Protein AF-A0A1M6HS60-F1 (afdb_monomer_lite)

Sequence (252 aa):
NLSRIGLGSEYFHGLGEYRANVYLPVSGEKNTGKTDASNNILYVRAVRGFDYEAGTALAKAPWLSVYASGFYYDNKYSRDEQGYKLRSSLQITPRLALEGGYIRSNVDKGNWYGKVMFQLADGFKPSLKDSAHEAGKQQYARDLSYKLLQKVERDNTIRTETYTKATGSATGQTITIVNGAVLPTSVSLSLEGTVAYSSGMTITITNNNTIYEEIYVNGTRINTIDSGDSITINVDDYISPGGTITVTAMFA

Foldseek 3Di:
DWDKDKDKDWDDAQFKIKIKMWIGTPDDKDFPVDADPVRFTKIKYFWTKMKMKIKGQDLLGNQKMKMKMWMWTDDDADDTKIWMKIKMKGAAFQFKIKMWIKIDIPVRNIDIDIDIGGDPDGQPGDHPVVVPDVVCSNVSSVDPVSVVPDDDDDPPDGDMDMDGDPPPDPADDEDEDEDPDDDPFWDFDFDPDDDFDDQFHWYKYAYQDFDPFWKDKVRDTDDGDGHPDIDTDGPRDGQPVRRGTGIITGDD

Structure (mmCIF, N/CA/C/O backbone):
data_AF-A0A1M6HS60-F1
#
_entry.id   AF-A0A1M6HS60-F1
#
loop_
_atom_site.group_PDB
_atom_site.id
_atom_site.type_symbol
_atom_site.label_atom_id
_atom_site.label_alt_id
_atom_site.label_comp_id
_atom_site.label_asym_id
_atom_site.label_entity_id
_atom_site.label_seq_id
_atom_site.pdbx_PDB_ins_code
_atom_site.Cartn_x
_atom_site.Cartn_y
_atom_site.Cartn_z
_atom_site.occupancy
_atom_site.B_iso_or_equiv
_atom_site.auth_seq_id
_atom_site.auth_comp_id
_atom_site.auth_asym_id
_atom_site.auth_atom_id
_atom_site.pdbx_PDB_model_num
ATOM 1 N N . ASN A 1 1 ? -4.749 7.250 -17.439 1.00 84.94 1 ASN A N 1
ATOM 2 C CA . ASN A 1 1 ? -5.080 7.205 -15.997 1.00 84.94 1 ASN A CA 1
ATOM 3 C C . ASN A 1 1 ? -4.744 5.822 -15.475 1.00 84.94 1 ASN A C 1
ATOM 5 O O . ASN A 1 1 ? -4.721 4.907 -16.286 1.00 84.94 1 ASN A O 1
ATOM 9 N N . LEU A 1 2 ? -4.407 5.681 -14.191 1.00 93.88 2 LEU A N 1
ATOM 10 C CA . LEU A 1 2 ? -4.191 4.364 -13.579 1.00 93.88 2 LEU A CA 1
ATOM 11 C C . LEU A 1 2 ? -5.514 3.835 -13.023 1.00 93.88 2 LEU A C 1
ATOM 13 O O . LEU A 1 2 ? -6.384 4.617 -12.639 1.00 93.88 2 LEU A O 1
ATOM 17 N N . SER A 1 3 ? -5.692 2.519 -13.024 1.00 95.38 3 SER A N 1
ATOM 18 C CA . SER A 1 3 ? -6.952 1.878 -12.647 1.00 95.38 3 SER A CA 1
ATOM 19 C C . SER A 1 3 ? -6.703 0.524 -11.992 1.00 95.38 3 SER A C 1
ATOM 21 O O . SER A 1 3 ? -5.787 -0.211 -12.372 1.00 95.38 3 SER A O 1
ATOM 23 N N . ARG A 1 4 ? -7.527 0.201 -10.993 1.00 96.19 4 ARG A N 1
ATOM 24 C CA . ARG A 1 4 ? -7.397 -0.987 -10.145 1.00 96.19 4 ARG A CA 1
ATOM 25 C C . ARG A 1 4 ? -8.778 -1.471 -9.712 1.00 96.19 4 ARG A C 1
ATOM 27 O O . ARG A 1 4 ? -9.638 -0.648 -9.413 1.00 96.19 4 ARG A O 1
ATOM 34 N N . ILE A 1 5 ? -8.956 -2.783 -9.633 1.00 96.75 5 ILE A N 1
ATOM 35 C CA . ILE A 1 5 ? -10.099 -3.436 -8.989 1.00 96.75 5 ILE A CA 1
ATOM 36 C C . ILE A 1 5 ? -9.635 -3.977 -7.635 1.00 96.75 5 ILE A C 1
ATOM 38 O O . ILE A 1 5 ? -8.504 -4.446 -7.506 1.00 96.75 5 ILE A O 1
ATOM 42 N N . GLY A 1 6 ? -10.489 -3.872 -6.619 1.00 96.69 6 GLY A N 1
ATOM 43 C CA . GLY A 1 6 ? -10.234 -4.415 -5.289 1.00 96.69 6 GLY A CA 1
ATOM 44 C C . GLY A 1 6 ? -11.352 -5.352 -4.853 1.00 96.69 6 GLY A C 1
ATOM 45 O O . GLY A 1 6 ? -12.523 -5.050 -5.075 1.00 96.69 6 GLY A O 1
ATOM 46 N N . LEU A 1 7 ? -10.983 -6.459 -4.218 1.00 97.50 7 LEU A N 1
ATOM 47 C CA . LEU A 1 7 ? -11.889 -7.373 -3.527 1.00 97.50 7 LEU A CA 1
ATOM 48 C C . LEU A 1 7 ? -11.513 -7.369 -2.044 1.00 97.50 7 LEU A C 1
ATOM 50 O O . LEU A 1 7 ? -10.332 -7.469 -1.726 1.00 97.50 7 LEU A O 1
ATOM 54 N N . GLY A 1 8 ? -12.494 -7.257 -1.152 1.00 96.94 8 GLY A N 1
ATOM 55 C CA . GLY A 1 8 ? -12.256 -7.253 0.289 1.00 96.94 8 GLY A CA 1
ATOM 56 C C . GLY A 1 8 ? -13.267 -8.111 1.034 1.00 96.94 8 GLY A C 1
ATOM 57 O O . GLY A 1 8 ? -14.419 -8.223 0.614 1.00 96.94 8 GLY A O 1
ATOM 58 N N . SER A 1 9 ? -12.829 -8.698 2.140 1.00 97.19 9 SER A N 1
ATOM 59 C CA . SER A 1 9 ? -13.663 -9.450 3.076 1.00 97.19 9 SER A CA 1
ATOM 60 C C . SER A 1 9 ? -13.419 -8.967 4.497 1.00 97.19 9 SER A C 1
ATOM 62 O O . SER A 1 9 ? -12.268 -8.759 4.887 1.00 97.19 9 SER A O 1
ATOM 64 N N . GLU A 1 10 ? -14.488 -8.848 5.278 1.00 95.81 10 GLU A N 1
ATOM 65 C CA . GLU A 1 10 ? -14.436 -8.453 6.683 1.00 95.81 10 GLU A CA 1
ATOM 66 C C . GLU A 1 10 ? -15.163 -9.497 7.541 1.00 95.81 10 GLU A C 1
ATOM 68 O O . GLU A 1 10 ? -16.242 -9.969 7.181 1.00 95.81 10 GLU A O 1
ATOM 73 N N . TYR A 1 11 ? -14.571 -9.856 8.678 1.00 95.12 11 TYR A N 1
ATOM 74 C CA . TYR A 1 11 ? -15.162 -10.739 9.677 1.00 95.12 11 TYR A CA 1
ATOM 75 C C . TYR A 1 11 ? -15.055 -10.090 11.057 1.00 95.12 11 TYR A C 1
ATOM 77 O O . TYR A 1 11 ? -13.962 -9.784 11.539 1.00 95.12 11 TYR A O 1
ATOM 85 N N . PHE A 1 12 ? -16.207 -9.877 11.690 1.00 92.81 12 PHE A N 1
ATOM 86 C CA . PHE A 1 12 ? -16.326 -9.264 13.010 1.00 92.81 12 PHE A CA 1
ATOM 87 C C . PHE A 1 12 ? -16.931 -10.272 13.976 1.00 92.81 12 PHE A C 1
ATOM 89 O O . PHE A 1 12 ? -18.009 -10.810 13.718 1.00 92.81 12 PHE A O 1
ATOM 96 N N . HIS A 1 13 ? -16.253 -10.524 15.093 1.00 89.62 13 HIS A N 1
ATOM 97 C CA . HIS A 1 13 ? -16.757 -11.428 16.118 1.00 89.62 13 HIS A CA 1
ATOM 98 C C . HIS A 1 13 ? -16.365 -10.952 17.513 1.00 89.62 13 HIS A C 1
ATOM 100 O O . HIS A 1 13 ? -15.193 -10.968 17.896 1.00 89.62 13 HIS A O 1
ATOM 106 N N . GLY A 1 14 ? -17.368 -10.546 18.290 1.00 87.50 14 GLY A N 1
ATOM 107 C CA . GLY A 1 14 ? -17.161 -9.970 19.610 1.00 87.50 14 GLY A CA 1
ATOM 108 C C . GLY A 1 14 ? -16.294 -8.712 19.545 1.00 87.50 14 GLY A C 1
ATOM 109 O O . GLY A 1 14 ? -16.662 -7.728 18.914 1.00 87.50 14 GLY A O 1
ATOM 110 N N . LEU A 1 15 ? -15.120 -8.759 20.176 1.00 88.19 15 LEU A N 1
ATOM 111 C CA . LEU A 1 15 ? -14.131 -7.674 20.124 1.00 88.19 15 LEU A CA 1
ATOM 112 C C . LEU A 1 15 ? -13.136 -7.815 18.964 1.00 88.19 15 LEU A C 1
ATOM 114 O O . LEU A 1 15 ? -12.387 -6.878 18.711 1.00 88.19 15 LEU A O 1
ATOM 118 N N . GLY A 1 16 ? -13.103 -8.972 18.297 1.00 91.69 16 GLY A N 1
ATOM 119 C CA . GLY A 1 16 ? -12.159 -9.280 17.229 1.00 91.69 16 GLY A CA 1
ATOM 120 C C . GLY A 1 16 ? -12.619 -8.768 15.868 1.00 91.69 16 GLY A C 1
ATOM 121 O O . GLY A 1 16 ? -13.787 -8.900 15.492 1.00 91.69 16 GLY A O 1
ATOM 122 N N . GLU A 1 17 ? -11.671 -8.226 15.111 1.00 94.75 17 GLU A N 1
ATOM 123 C CA . GLU A 1 17 ? -11.874 -7.702 13.765 1.00 94.75 17 GLU A CA 1
ATOM 124 C C . GLU A 1 17 ? -10.820 -8.271 12.827 1.00 94.75 17 GLU A C 1
ATOM 126 O O . GLU A 1 17 ? -9.624 -8.167 13.100 1.00 94.75 17 GLU A O 1
ATOM 131 N N . TYR A 1 18 ? -11.260 -8.832 11.707 1.00 97.06 18 TYR A N 1
ATOM 132 C CA . TYR A 1 18 ? -10.384 -9.413 10.700 1.00 97.06 18 TYR A CA 1
ATOM 133 C C . TYR A 1 18 ? -10.771 -8.895 9.329 1.00 97.06 18 TYR A C 1
ATOM 135 O O . TYR A 1 18 ? -11.952 -8.834 8.985 1.00 97.06 18 TYR A O 1
ATOM 143 N N . ARG A 1 19 ? -9.770 -8.515 8.544 1.00 97.38 19 ARG A N 1
ATOM 144 C CA . ARG A 1 19 ? -9.953 -7.991 7.195 1.00 97.38 19 ARG A CA 1
ATOM 145 C C . ARG A 1 19 ? -8.901 -8.571 6.277 1.00 97.38 19 ARG A C 1
ATOM 147 O O . ARG A 1 19 ? -7.756 -8.757 6.684 1.00 97.38 19 ARG A O 1
ATOM 154 N N . ALA A 1 20 ? -9.294 -8.823 5.042 1.00 98.00 20 ALA A N 1
ATOM 155 C CA . ALA A 1 20 ? -8.382 -9.185 3.973 1.00 98.00 20 ALA A CA 1
ATOM 156 C C . ALA A 1 20 ? -8.807 -8.453 2.706 1.00 98.00 20 ALA A C 1
ATOM 158 O O . ALA A 1 20 ? -9.990 -8.445 2.363 1.00 98.00 20 ALA A O 1
ATOM 159 N N . ASN A 1 21 ? -7.846 -7.845 2.018 1.00 98.19 21 ASN A N 1
ATOM 160 C CA . ASN A 1 21 ? -8.068 -7.112 0.782 1.00 98.19 21 ASN A CA 1
ATOM 161 C C . ASN A 1 21 ? -7.076 -7.573 -0.284 1.00 98.19 21 ASN A C 1
ATOM 163 O O . ASN A 1 21 ? -5.895 -7.767 -0.010 1.00 98.19 21 ASN A O 1
ATOM 167 N N . VAL A 1 22 ? -7.547 -7.705 -1.518 1.00 97.81 22 VAL A N 1
ATOM 168 C CA . VAL A 1 22 ? -6.742 -8.031 -2.697 1.00 97.81 22 VAL A CA 1
ATOM 169 C C . VAL A 1 22 ? -6.955 -6.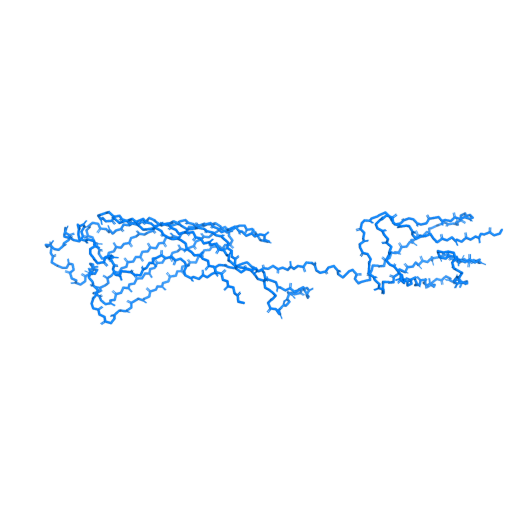951 -3.745 1.00 97.81 22 VAL A C 1
ATOM 171 O O . VAL A 1 22 ? -8.075 -6.493 -3.972 1.00 97.81 22 VAL A O 1
ATOM 174 N N . TYR A 1 23 ? -5.876 -6.563 -4.415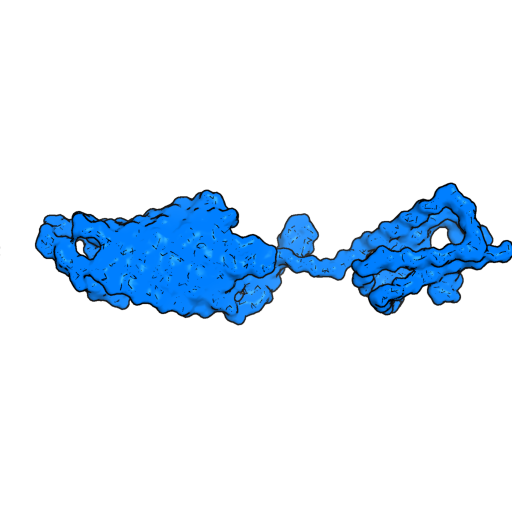 1.00 97.88 23 TYR A N 1
ATOM 175 C CA . TYR A 1 23 ? -5.848 -5.484 -5.385 1.00 97.88 23 TYR A CA 1
ATOM 176 C C . TYR A 1 23 ? -5.248 -5.944 -6.710 1.00 97.88 23 TYR A C 1
ATOM 178 O O . TYR A 1 23 ? -4.115 -6.427 -6.771 1.00 97.88 23 TYR A O 1
ATOM 186 N N . LEU A 1 24 ? -5.998 -5.736 -7.790 1.00 96.62 24 LEU A N 1
ATOM 187 C CA . LEU A 1 24 ? -5.637 -6.147 -9.141 1.00 96.62 24 LEU A CA 1
ATOM 188 C C . LEU A 1 24 ? -5.593 -4.919 -10.064 1.00 96.62 24 LEU A C 1
ATOM 190 O O . LEU A 1 24 ? -6.615 -4.247 -10.235 1.00 96.62 24 LEU A O 1
ATOM 194 N N . PRO A 1 25 ? -4.435 -4.576 -10.652 1.00 96.19 25 PRO A N 1
ATOM 195 C CA . PRO A 1 25 ? -4.343 -3.489 -11.615 1.00 96.19 25 PRO A CA 1
ATOM 196 C C . PRO A 1 25 ? -5.068 -3.883 -12.904 1.00 96.19 25 PRO A C 1
ATOM 198 O O . PRO A 1 25 ? -4.924 -5.003 -13.386 1.00 96.19 25 PRO A O 1
ATOM 201 N N . VAL A 1 26 ? -5.833 -2.948 -13.468 1.00 95.12 26 VAL A N 1
ATOM 202 C CA . VAL A 1 26 ? -6.545 -3.142 -14.748 1.00 95.12 26 VAL A CA 1
ATOM 203 C C . VAL A 1 26 ? -6.077 -2.181 -15.837 1.00 95.12 26 VAL A C 1
ATOM 205 O O . VAL A 1 26 ? -6.407 -2.350 -17.004 1.00 95.12 26 VAL A O 1
ATOM 208 N N . SER A 1 27 ? -5.281 -1.175 -15.473 1.00 93.69 27 SER A N 1
ATOM 209 C CA . SER A 1 27 ? -4.576 -0.322 -16.429 1.00 93.69 27 SER A CA 1
ATOM 210 C C . SER A 1 27 ? -3.173 -0.851 -16.713 1.00 93.69 27 SER A C 1
ATOM 212 O O . SER A 1 27 ? -2.481 -1.290 -15.792 1.00 93.69 27 SER A O 1
ATOM 214 N N . GLY A 1 28 ? -2.722 -0.702 -17.958 1.00 90.75 28 GLY A N 1
ATOM 215 C CA . GLY A 1 28 ? -1.332 -0.930 -18.341 1.00 90.75 28 GLY A CA 1
ATOM 216 C C . GLY A 1 28 ? -0.367 0.161 -17.862 1.00 90.75 28 GLY A C 1
ATOM 217 O O . GLY A 1 28 ? -0.693 1.033 -17.053 1.00 90.75 28 GLY A O 1
ATOM 218 N N . GLU A 1 29 ? 0.848 0.091 -18.391 1.00 90.25 29 GLU A N 1
ATOM 219 C CA . GLU A 1 29 ? 1.931 1.040 -18.132 1.00 90.25 29 GLU A CA 1
ATOM 220 C C . GLU A 1 29 ? 1.651 2.390 -18.807 1.00 90.25 29 GLU A C 1
ATOM 222 O O . GLU A 1 29 ? 1.125 2.447 -19.919 1.00 90.25 29 GLU A O 1
ATOM 227 N N . LYS A 1 30 ? 2.023 3.491 -18.149 1.00 90.12 30 LYS A N 1
ATOM 228 C CA . LYS A 1 30 ? 1.812 4.849 -18.658 1.00 90.12 30 LYS A CA 1
ATOM 229 C C . LYS A 1 30 ? 3.119 5.635 -18.661 1.00 90.12 30 LYS A C 1
ATOM 231 O O . LYS A 1 30 ? 3.802 5.688 -17.644 1.00 90.12 30 LYS A O 1
ATOM 236 N N . ASN A 1 31 ? 3.422 6.300 -19.774 1.00 88.94 31 ASN A N 1
ATOM 237 C CA . ASN A 1 31 ? 4.486 7.302 -19.824 1.00 88.94 31 ASN A CA 1
ATOM 238 C C . ASN A 1 31 ? 4.104 8.501 -18.932 1.00 88.94 31 ASN A C 1
ATOM 240 O O . ASN A 1 31 ? 2.986 9.022 -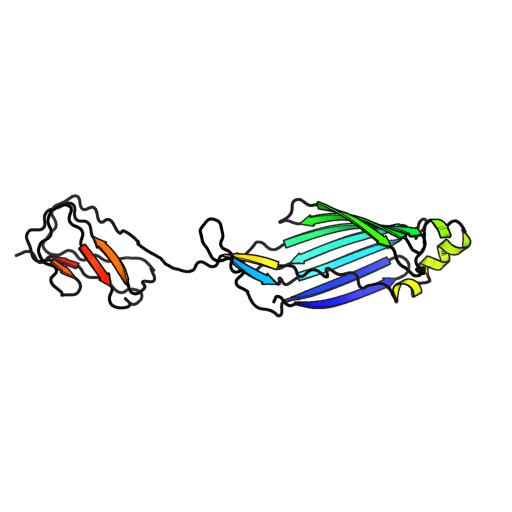19.011 1.00 88.94 31 ASN A O 1
ATOM 244 N N . THR A 1 32 ? 5.017 8.912 -18.058 1.00 86.00 32 THR A N 1
ATOM 245 C CA . THR A 1 32 ? 4.814 10.033 -17.129 1.00 86.00 32 THR A CA 1
ATOM 246 C C . THR A 1 32 ? 5.079 11.403 -17.759 1.00 86.00 32 THR A C 1
ATOM 248 O O . THR A 1 32 ? 4.714 12.414 -17.162 1.00 86.00 32 THR A O 1
ATOM 251 N N . GLY A 1 33 ? 5.704 11.450 -18.941 1.00 82.31 33 GLY A N 1
ATOM 252 C CA . GLY A 1 33 ? 6.188 12.677 -19.579 1.00 82.31 33 GLY A CA 1
ATOM 253 C C . GLY A 1 33 ? 7.412 13.286 -18.889 1.00 82.31 33 GLY A C 1
ATOM 254 O O . GLY A 1 33 ? 7.777 14.415 -19.196 1.00 82.31 33 GLY A O 1
ATOM 255 N N . LYS A 1 34 ? 8.022 12.568 -17.937 1.00 83.81 34 LYS A N 1
ATOM 256 C CA . LYS A 1 34 ? 9.210 12.988 -17.186 1.00 83.81 34 LYS A CA 1
ATOM 257 C C . LYS A 1 34 ? 10.392 12.087 -17.518 1.00 83.81 34 LYS A C 1
ATOM 259 O O . LYS A 1 34 ? 10.200 10.929 -17.891 1.00 83.81 34 LYS A O 1
ATOM 264 N N . THR A 1 35 ? 11.595 12.611 -17.323 1.00 80.19 35 THR A N 1
ATOM 265 C CA . THR A 1 35 ? 12.844 11.861 -17.445 1.00 80.19 35 THR A CA 1
ATOM 266 C C . THR A 1 35 ? 13.559 11.743 -16.104 1.00 80.19 35 THR A C 1
ATOM 268 O O . THR A 1 35 ? 13.323 12.540 -15.192 1.00 80.19 35 THR A O 1
ATOM 271 N N . ASP A 1 36 ? 14.406 10.726 -15.968 1.00 76.12 36 ASP A N 1
ATOM 272 C CA . ASP A 1 36 ? 15.369 10.640 -14.870 1.00 76.12 36 ASP A CA 1
ATOM 273 C C . ASP A 1 36 ? 16.581 11.569 -15.104 1.00 76.12 36 ASP A C 1
ATOM 275 O O . ASP A 1 36 ? 16.652 12.305 -16.092 1.00 76.12 36 ASP A O 1
ATOM 279 N N . ALA A 1 37 ? 17.555 11.527 -14.189 1.00 74.88 37 ALA A N 1
ATOM 280 C CA . ALA A 1 37 ? 18.801 12.293 -14.293 1.00 74.88 37 ALA A CA 1
ATOM 281 C C . ALA A 1 37 ? 19.685 11.886 -15.491 1.00 74.88 37 ALA A C 1
ATOM 283 O O . ALA A 1 37 ? 20.607 12.613 -15.849 1.00 74.88 37 ALA A O 1
ATOM 284 N N . SER A 1 38 ? 19.408 10.738 -16.108 1.00 73.81 38 SER A N 1
ATOM 285 C CA . SER A 1 38 ? 20.109 10.189 -17.268 1.00 73.81 38 SER A CA 1
ATOM 286 C C . SER A 1 38 ? 19.299 10.349 -18.563 1.00 73.81 38 SER A C 1
ATOM 288 O O . SER A 1 38 ? 19.595 9.684 -19.551 1.00 73.81 38 SER A O 1
ATOM 290 N N . ASN A 1 39 ? 18.295 11.237 -18.577 1.00 70.94 39 ASN A N 1
ATOM 291 C CA . ASN A 1 39 ? 17.396 11.510 -19.706 1.00 70.94 39 ASN A CA 1
ATOM 292 C C . ASN A 1 39 ? 16.553 10.310 -20.184 1.00 70.94 39 ASN A C 1
ATOM 294 O O . ASN A 1 39 ? 15.985 10.346 -21.277 1.00 70.94 39 ASN A O 1
ATOM 298 N N . ASN A 1 40 ? 16.386 9.273 -19.363 1.00 73.19 40 ASN A N 1
ATOM 299 C CA . ASN A 1 40 ? 15.508 8.149 -19.677 1.00 73.19 40 ASN A CA 1
ATOM 300 C C . ASN A 1 40 ? 14.056 8.488 -19.351 1.00 73.19 40 ASN A C 1
ATOM 302 O O . ASN A 1 40 ? 13.752 8.980 -18.265 1.00 73.19 40 ASN A O 1
ATOM 306 N N . ILE A 1 41 ? 13.137 8.152 -20.256 1.00 78.88 41 ILE A N 1
ATOM 307 C CA . ILE A 1 41 ? 11.698 8.342 -20.048 1.00 78.88 41 ILE A CA 1
ATOM 308 C C . ILE A 1 41 ? 11.201 7.452 -18.898 1.00 78.88 41 ILE A C 1
ATOM 310 O O . ILE A 1 41 ? 11.430 6.238 -18.878 1.00 78.88 41 ILE A O 1
ATOM 314 N N . LEU A 1 42 ? 10.460 8.057 -17.968 1.00 83.69 42 LEU A N 1
ATOM 315 C CA . LEU A 1 42 ? 9.862 7.384 -16.820 1.00 83.69 42 LEU A CA 1
ATOM 316 C C . LEU A 1 42 ? 8.458 6.864 -17.136 1.00 83.69 42 LEU A C 1
ATOM 318 O O . LEU A 1 42 ? 7.581 7.597 -17.610 1.00 83.69 42 LEU A O 1
ATOM 322 N N . TYR A 1 43 ? 8.222 5.609 -16.773 1.00 88.06 43 TYR A N 1
ATOM 323 C CA . TYR A 1 43 ? 6.938 4.928 -16.865 1.00 88.06 43 TYR A CA 1
ATOM 324 C C . TYR A 1 43 ? 6.403 4.618 -15.469 1.00 88.06 43 TYR A C 1
ATOM 326 O O . TYR A 1 43 ? 7.162 4.333 -14.547 1.00 88.06 43 TYR A O 1
ATOM 334 N N . VAL A 1 44 ? 5.079 4.652 -15.320 1.00 93.19 44 VAL A N 1
ATOM 335 C CA . VAL A 1 44 ? 4.372 4.311 -14.081 1.00 93.19 44 VAL A CA 1
ATOM 336 C C . VAL A 1 44 ? 3.322 3.240 -14.347 1.00 93.19 44 VAL A C 1
ATOM 338 O O . VAL A 1 44 ? 2.657 3.254 -15.389 1.00 93.19 44 VAL A O 1
ATOM 341 N N . ARG A 1 45 ? 3.132 2.320 -13.402 1.00 92.62 45 ARG A N 1
ATOM 342 C CA . ARG A 1 45 ? 2.019 1.362 -13.429 1.00 92.62 45 ARG A CA 1
ATOM 343 C C . ARG A 1 45 ? 1.423 1.141 -12.049 1.00 92.62 45 ARG A C 1
ATOM 345 O O . ARG A 1 45 ? 2.092 1.332 -11.039 1.00 92.62 45 ARG A O 1
ATOM 352 N N . ALA A 1 46 ? 0.159 0.724 -12.028 1.00 96.06 46 ALA A N 1
ATOM 353 C CA . ALA A 1 46 ? -0.487 0.240 -10.817 1.00 96.06 46 ALA A CA 1
ATOM 354 C C . ALA A 1 46 ? 0.035 -1.161 -10.467 1.00 96.06 46 ALA A C 1
ATOM 356 O O . ALA A 1 46 ? 0.247 -1.995 -11.354 1.00 96.06 46 ALA A O 1
ATOM 357 N N . VAL A 1 47 ? 0.218 -1.405 -9.174 1.00 95.69 47 VAL A N 1
ATOM 358 C CA . VAL A 1 47 ? 0.821 -2.628 -8.638 1.00 95.69 47 VAL A CA 1
ATOM 359 C C . VAL A 1 47 ? -0.267 -3.559 -8.108 1.00 95.69 47 VAL A C 1
ATOM 361 O O . VAL A 1 47 ? -1.289 -3.109 -7.578 1.00 95.69 47 VAL A O 1
ATOM 364 N N . ARG A 1 48 ? -0.061 -4.868 -8.277 1.00 96.81 48 ARG A N 1
ATOM 365 C CA . ARG A 1 48 ? -0.928 -5.899 -7.695 1.00 96.81 48 ARG A CA 1
ATOM 366 C C . ARG A 1 48 ? -0.474 -6.210 -6.279 1.00 96.81 48 ARG A C 1
ATOM 368 O O . ARG A 1 48 ? 0.720 -6.204 -6.003 1.00 96.81 48 ARG A O 1
ATOM 375 N N . GLY A 1 49 ? -1.405 -6.508 -5.390 1.00 97.50 49 GLY A N 1
ATOM 376 C CA . GLY A 1 49 ? -1.030 -6.829 -4.021 1.00 97.50 49 GLY A CA 1
ATOM 377 C C . GLY A 1 49 ? -2.199 -7.253 -3.167 1.00 97.50 49 GLY A C 1
ATOM 378 O O . GLY A 1 49 ? -3.334 -7.338 -3.638 1.00 97.50 49 GLY A O 1
ATOM 379 N N . PHE A 1 50 ? -1.908 -7.512 -1.906 1.00 97.88 50 PHE A N 1
ATOM 380 C CA . PHE A 1 50 ? -2.901 -7.828 -0.899 1.00 97.88 50 PHE A CA 1
ATOM 381 C C . PHE A 1 50 ? -2.470 -7.288 0.462 1.00 97.88 50 PHE A C 1
ATOM 383 O O . PHE A 1 50 ? -1.284 -7.063 0.721 1.00 97.88 50 PHE A O 1
ATOM 390 N N . ASP A 1 51 ? -3.448 -7.099 1.336 1.00 97.81 51 ASP A N 1
ATOM 391 C CA . ASP A 1 51 ? -3.232 -6.836 2.749 1.00 97.81 51 ASP A CA 1
ATOM 392 C C . ASP A 1 51 ? -4.180 -7.674 3.602 1.00 97.81 51 ASP A C 1
ATOM 394 O O . ASP A 1 51 ? -5.229 -8.140 3.151 1.00 97.81 51 ASP A O 1
ATOM 398 N N . TYR A 1 52 ? -3.771 -7.893 4.842 1.00 97.81 52 TYR A N 1
ATOM 399 C CA . TYR A 1 52 ? -4.613 -8.464 5.874 1.00 97.81 52 TYR A CA 1
ATOM 400 C C . TYR A 1 52 ? -4.423 -7.674 7.161 1.00 97.81 52 TYR A C 1
ATOM 402 O O . TYR A 1 52 ? -3.330 -7.190 7.461 1.00 97.81 52 TYR A O 1
ATOM 410 N N . GLU A 1 53 ? -5.487 -7.551 7.938 1.00 98.12 53 GLU A N 1
ATOM 411 C CA . GLU A 1 53 ? -5.488 -6.861 9.219 1.00 98.12 53 GLU A CA 1
ATOM 412 C C . GLU A 1 53 ? -6.246 -7.700 10.240 1.00 98.12 53 GLU A C 1
ATOM 414 O O . GLU A 1 53 ? -7.331 -8.209 9.965 1.00 98.12 53 GLU A O 1
ATOM 419 N N . ALA A 1 54 ? -5.672 -7.818 11.430 1.00 98.06 54 ALA A N 1
ATOM 420 C CA . ALA A 1 54 ? -6.344 -8.331 12.606 1.00 98.06 54 ALA A CA 1
ATOM 421 C C . ALA A 1 54 ? -6.294 -7.260 13.694 1.00 98.06 54 ALA A C 1
ATOM 423 O O . ALA A 1 54 ? -5.272 -6.595 13.886 1.00 98.06 54 ALA A O 1
ATOM 424 N N . GLY A 1 55 ? -7.385 -7.094 14.425 1.00 96.81 55 GLY A N 1
ATOM 425 C CA . GLY A 1 55 ? -7.447 -6.140 15.514 1.00 96.81 55 GLY A CA 1
ATOM 426 C C . GLY A 1 55 ? -8.448 -6.514 16.577 1.00 96.81 55 GLY A C 1
ATOM 427 O O . GLY A 1 55 ? -9.239 -7.445 16.431 1.00 96.81 55 GLY A O 1
ATOM 428 N N . THR A 1 56 ? -8.368 -5.782 17.678 1.00 93.88 56 THR A N 1
ATOM 429 C CA . THR A 1 56 ? -9.271 -5.960 18.803 1.00 93.88 56 THR A CA 1
ATOM 430 C C . THR A 1 56 ? -9.473 -4.660 19.564 1.00 93.88 56 THR A C 1
ATOM 432 O O . THR A 1 56 ? -8.552 -3.843 19.687 1.00 93.88 56 THR A O 1
ATOM 435 N N . ALA A 1 57 ? -10.678 -4.474 20.092 1.00 90.69 57 ALA A N 1
ATOM 436 C CA . ALA A 1 57 ? -10.946 -3.463 21.104 1.00 90.69 57 ALA A CA 1
ATOM 437 C C . ALA A 1 57 ? -10.594 -4.001 22.499 1.00 90.69 57 ALA A C 1
ATOM 439 O O . ALA A 1 57 ? -10.803 -5.177 22.806 1.00 90.69 57 ALA A O 1
ATOM 440 N N . LEU A 1 58 ? -10.062 -3.151 23.378 1.00 87.75 58 LEU A N 1
ATOM 441 C CA . LEU A 1 58 ? -9.704 -3.594 24.725 1.00 87.75 58 LEU A CA 1
ATOM 442 C C . LEU A 1 58 ? -10.966 -3.839 25.559 1.00 87.75 58 LEU A C 1
ATOM 444 O O . LEU A 1 58 ? -11.800 -2.953 25.712 1.00 87.75 58 LEU A O 1
ATOM 448 N N . ALA A 1 59 ? -11.071 -5.008 26.196 1.00 83.06 59 ALA A N 1
ATOM 449 C CA . ALA A 1 59 ? -12.266 -5.394 26.957 1.00 83.06 59 ALA A CA 1
ATOM 450 C C . ALA A 1 59 ? -12.661 -4.390 28.061 1.00 83.06 59 ALA A C 1
ATOM 452 O O . ALA A 1 59 ? -13.841 -4.181 28.325 1.00 83.06 59 ALA A O 1
ATOM 453 N N . LYS A 1 60 ? -11.676 -3.747 28.704 1.00 83.62 60 LYS A N 1
ATOM 454 C CA . LYS A 1 60 ? -11.901 -2.721 29.743 1.00 83.62 60 LYS A CA 1
ATOM 455 C C . LYS A 1 60 ? -11.901 -1.285 29.205 1.00 83.62 60 LYS A C 1
ATOM 457 O O . LYS A 1 60 ? -12.228 -0.364 29.947 1.00 83.62 60 LYS A O 1
ATOM 462 N N . ALA A 1 61 ? -11.539 -1.101 27.940 1.00 87.38 61 ALA A N 1
ATOM 463 C CA . ALA A 1 61 ? -11.451 0.188 27.264 1.00 87.38 61 ALA A CA 1
ATOM 464 C C . ALA A 1 61 ? -11.926 0.031 25.805 1.00 87.38 61 ALA A C 1
ATOM 466 O O . ALA A 1 61 ? -11.113 0.109 24.888 1.00 87.38 61 ALA A O 1
ATOM 467 N N . PRO A 1 62 ? -13.231 -0.215 25.567 1.00 86.31 62 PRO A N 1
ATOM 468 C CA . PRO A 1 62 ? -13.758 -0.514 24.229 1.00 86.31 62 PRO A CA 1
ATOM 469 C C . PRO A 1 62 ? -13.663 0.671 23.252 1.00 86.31 62 PRO A C 1
ATOM 471 O O . PRO A 1 62 ? -13.806 0.498 22.048 1.00 86.31 62 PRO A O 1
ATOM 474 N N . TRP A 1 63 ? -13.393 1.870 23.770 1.00 88.69 63 TRP A N 1
ATOM 475 C CA . TRP A 1 63 ? -13.051 3.077 23.015 1.00 88.69 63 TRP A CA 1
ATOM 476 C C . TRP A 1 63 ? -11.614 3.078 22.471 1.00 88.69 63 TRP A C 1
ATOM 478 O O . TRP A 1 63 ? -11.250 3.990 21.729 1.00 88.69 63 TRP A O 1
ATOM 488 N N . LEU A 1 64 ? -10.789 2.098 22.854 1.00 92.69 64 LEU A N 1
ATOM 489 C CA . LEU A 1 64 ? -9.426 1.899 22.376 1.00 92.69 64 LEU A CA 1
ATOM 490 C C . LEU A 1 64 ? -9.344 0.585 21.605 1.00 92.69 64 LEU A C 1
ATOM 492 O O . LEU A 1 64 ? -9.682 -0.482 22.120 1.00 92.69 64 LEU A O 1
ATOM 496 N N . SER A 1 65 ? -8.849 0.658 20.377 1.00 94.50 65 SER A N 1
ATOM 497 C CA . SER A 1 65 ? -8.632 -0.507 19.524 1.00 94.50 65 SER A CA 1
ATOM 498 C C . SER A 1 65 ? -7.207 -0.539 19.009 1.00 94.50 65 SER A C 1
ATOM 500 O O . SER A 1 65 ? -6.638 0.502 18.688 1.00 94.50 65 SER A O 1
ATOM 502 N N . VAL A 1 66 ? -6.649 -1.737 18.892 1.00 97.19 66 VAL A N 1
ATOM 503 C CA . VAL A 1 66 ? -5.308 -1.972 18.354 1.00 97.19 66 VAL A CA 1
ATOM 504 C C . VAL A 1 66 ? -5.384 -2.953 17.198 1.00 97.19 66 VAL A C 1
ATOM 506 O O . VAL A 1 66 ? -6.193 -3.880 17.216 1.00 97.19 66 VAL A O 1
ATOM 509 N N . TYR A 1 67 ? -4.540 -2.743 16.193 1.00 97.88 67 TYR A N 1
ATOM 510 C CA . TYR A 1 67 ? -4.530 -3.539 14.975 1.00 97.88 67 TYR A CA 1
ATOM 511 C C . TYR A 1 67 ? -3.098 -3.816 14.531 1.00 97.88 67 TYR A C 1
ATOM 513 O O . TYR A 1 67 ? -2.221 -2.949 14.614 1.00 97.88 67 TYR A O 1
ATOM 521 N N . ALA A 1 68 ? -2.898 -5.014 14.001 1.00 98.25 68 ALA A N 1
ATOM 522 C CA . ALA A 1 68 ? -1.698 -5.431 13.306 1.00 98.25 68 ALA A CA 1
ATOM 523 C C . ALA A 1 68 ? -2.080 -5.891 11.899 1.00 98.25 68 ALA A C 1
ATOM 525 O O . ALA A 1 68 ? -3.078 -6.581 11.697 1.00 98.25 68 ALA A O 1
ATOM 526 N N . SER A 1 69 ? -1.277 -5.500 10.921 1.00 97.81 69 SER A N 1
ATOM 527 C CA . SER A 1 69 ? -1.522 -5.816 9.518 1.00 97.81 69 SER A CA 1
ATOM 528 C C . SER A 1 69 ? -0.231 -6.150 8.803 1.00 97.81 69 SER A C 1
ATOM 530 O O . SER A 1 69 ? 0.824 -5.612 9.146 1.00 97.81 69 SER A O 1
ATOM 532 N N . GLY A 1 70 ? -0.336 -7.028 7.814 1.00 97.94 70 GLY A N 1
ATOM 533 C CA . GLY A 1 70 ? 0.722 -7.338 6.865 1.00 97.94 70 GLY A CA 1
ATOM 534 C C . GLY A 1 70 ? 0.251 -7.032 5.451 1.00 97.94 70 GLY A C 1
ATOM 535 O O . GLY A 1 70 ? -0.941 -7.110 5.155 1.00 97.94 70 GLY A O 1
ATOM 536 N N . PHE A 1 71 ? 1.183 -6.662 4.583 1.00 97.75 71 PHE A N 1
ATOM 537 C CA . PHE A 1 71 ? 0.895 -6.392 3.179 1.00 97.75 71 PHE A CA 1
ATOM 538 C C . PHE A 1 71 ? 2.033 -6.862 2.284 1.00 97.75 71 PHE A C 1
ATOM 540 O O . PHE A 1 71 ? 3.196 -6.902 2.697 1.00 97.75 71 PHE A O 1
ATOM 547 N N . TYR A 1 72 ? 1.676 -7.181 1.047 1.00 97.75 72 TYR A N 1
ATOM 548 C CA . TYR A 1 72 ? 2.603 -7.564 -0.005 1.00 97.75 72 TYR A CA 1
ATOM 549 C C . TYR A 1 72 ? 2.124 -7.012 -1.350 1.00 97.75 72 TYR A C 1
ATOM 551 O O . TYR A 1 72 ? 0.943 -7.108 -1.693 1.00 97.75 72 TYR A O 1
ATOM 559 N N . TYR A 1 73 ? 3.056 -6.451 -2.111 1.00 97.31 73 TYR A N 1
ATOM 560 C CA . TYR A 1 73 ? 2.862 -5.868 -3.429 1.00 97.31 73 TYR A CA 1
ATOM 561 C C . TYR A 1 73 ? 3.958 -6.369 -4.377 1.00 97.31 73 TYR A C 1
ATOM 563 O O . TYR A 1 73 ? 5.148 -6.219 -4.100 1.00 97.31 73 TYR A O 1
ATOM 571 N N . ASP A 1 74 ? 3.525 -6.952 -5.492 1.00 95.00 74 ASP A N 1
ATOM 572 C CA . ASP A 1 74 ? 4.360 -7.614 -6.504 1.00 95.00 74 ASP A CA 1
ATOM 573 C C . ASP A 1 74 ? 4.743 -6.602 -7.594 1.00 95.00 74 ASP A C 1
ATOM 575 O O . ASP A 1 74 ? 3.921 -6.216 -8.445 1.00 95.00 74 ASP A O 1
ATOM 579 N N . ASN A 1 75 ? 5.982 -6.121 -7.495 1.00 91.88 75 ASN A N 1
ATOM 580 C CA . ASN A 1 75 ? 6.559 -5.113 -8.373 1.00 91.88 75 ASN A CA 1
ATOM 581 C C . ASN A 1 75 ? 7.260 -5.814 -9.539 1.00 91.88 75 ASN A C 1
ATOM 583 O O . ASN A 1 75 ? 8.050 -6.733 -9.358 1.00 91.88 75 ASN A O 1
ATOM 587 N N . LYS A 1 76 ? 7.011 -5.358 -10.768 1.00 88.44 76 LYS A N 1
ATOM 588 C CA . LYS A 1 76 ? 7.568 -6.012 -11.961 1.00 88.44 76 LYS A CA 1
ATOM 589 C C . LYS A 1 76 ? 8.963 -5.503 -12.306 1.00 88.44 76 LYS A C 1
ATOM 591 O O . LYS A 1 76 ? 9.759 -6.250 -12.867 1.00 88.44 76 LYS A O 1
ATOM 596 N N . TYR A 1 77 ? 9.239 -4.228 -12.032 1.00 86.12 77 TYR A N 1
ATOM 597 C CA . TYR A 1 77 ? 10.476 -3.549 -12.443 1.00 86.12 77 TYR A CA 1
ATOM 598 C C . TYR A 1 77 ? 11.307 -3.050 -11.261 1.00 86.12 77 TYR A C 1
ATOM 600 O O . TYR A 1 77 ? 12.390 -2.500 -11.439 1.00 86.12 77 TYR A O 1
ATOM 608 N N . SER A 1 78 ? 10.789 -3.204 -10.050 1.00 86.50 78 SER A N 1
ATOM 609 C CA . SER A 1 78 ? 11.453 -2.874 -8.795 1.00 86.50 78 SER A CA 1
ATOM 610 C C . SER A 1 78 ? 11.340 -4.055 -7.844 1.00 86.50 78 SER A C 1
ATOM 612 O O . SER A 1 78 ? 10.603 -5.000 -8.096 1.00 86.50 78 SER A O 1
ATOM 614 N N . ARG A 1 79 ? 12.069 -4.009 -6.730 1.00 90.25 79 ARG A N 1
ATOM 615 C CA . ARG A 1 79 ? 11.935 -5.025 -5.685 1.00 90.25 79 ARG A CA 1
ATOM 616 C C . ARG A 1 79 ? 10.511 -5.017 -5.122 1.00 90.25 79 ARG A C 1
ATOM 618 O O . ARG A 1 79 ? 9.991 -3.940 -4.828 1.00 90.25 79 ARG A O 1
ATOM 625 N N . ASP A 1 80 ? 9.935 -6.197 -4.919 1.00 94.25 80 ASP A N 1
ATOM 626 C CA . ASP A 1 80 ? 8.642 -6.368 -4.249 1.00 94.25 80 ASP A CA 1
ATOM 627 C C . ASP A 1 80 ? 8.586 -5.612 -2.927 1.00 94.25 80 ASP A C 1
ATOM 629 O O . ASP A 1 80 ? 9.567 -5.569 -2.177 1.00 94.25 80 ASP A O 1
ATOM 633 N N . GLU A 1 81 ? 7.432 -5.021 -2.636 1.00 95.12 81 GLU A N 1
ATOM 634 C CA . GLU A 1 81 ? 7.196 -4.320 -1.383 1.00 95.12 81 GLU A CA 1
ATOM 635 C C . GLU A 1 81 ? 6.416 -5.228 -0.434 1.00 95.12 81 GLU A C 1
ATOM 637 O O . GLU A 1 81 ? 5.280 -5.610 -0.699 1.00 95.12 81 GLU A O 1
ATOM 642 N N . GLN A 1 82 ? 7.010 -5.529 0.715 1.00 96.56 82 GLN A N 1
ATOM 643 C CA . GLN A 1 82 ? 6.357 -6.281 1.776 1.00 96.56 82 GLN A CA 1
ATOM 644 C C . GLN A 1 82 ? 6.632 -5.641 3.124 1.00 96.56 82 GLN A C 1
ATOM 646 O O . GLN A 1 82 ? 7.732 -5.134 3.377 1.00 96.56 82 GLN A O 1
ATOM 651 N N . GLY A 1 83 ? 5.641 -5.662 4.003 1.00 97.12 83 GLY A N 1
ATOM 652 C CA . GLY A 1 83 ? 5.748 -4.947 5.259 1.00 97.12 83 GLY A CA 1
ATOM 653 C C . GLY A 1 83 ? 4.624 -5.224 6.230 1.00 97.12 83 GLY A C 1
ATOM 654 O O . GLY A 1 83 ? 3.751 -6.063 6.004 1.00 97.12 83 GLY A O 1
ATOM 655 N N . TYR A 1 84 ? 4.676 -4.490 7.332 1.00 97.44 84 TYR A N 1
ATOM 656 C CA . TYR A 1 84 ? 3.666 -4.529 8.370 1.00 97.44 84 TYR A CA 1
ATOM 657 C C . TYR A 1 84 ? 3.264 -3.117 8.784 1.00 97.44 84 TYR A C 1
ATOM 659 O O . TYR A 1 84 ? 4.024 -2.152 8.648 1.00 97.44 84 TYR A O 1
ATOM 667 N N . LYS A 1 85 ? 2.052 -3.002 9.319 1.00 97.44 85 LYS A N 1
ATOM 668 C CA . LYS A 1 85 ? 1.537 -1.778 9.925 1.00 97.44 85 LYS A CA 1
ATOM 669 C C . LYS A 1 85 ? 0.893 -2.111 11.263 1.00 97.44 85 LYS A C 1
ATOM 671 O O . LYS A 1 85 ? 0.082 -3.033 11.364 1.00 97.44 85 LYS A O 1
ATOM 676 N N . LEU A 1 86 ? 1.249 -1.329 12.272 1.00 97.88 86 LEU A N 1
ATOM 677 C CA . LEU A 1 86 ? 0.616 -1.318 13.583 1.00 97.88 86 LEU A CA 1
ATOM 678 C C . LEU A 1 86 ? -0.181 -0.025 13.700 1.00 97.88 86 LEU A C 1
ATOM 680 O O . LEU A 1 86 ? 0.351 1.047 13.410 1.00 97.88 86 LEU A O 1
ATOM 684 N N . ARG A 1 87 ? -1.440 -0.102 14.124 1.00 96.94 87 ARG A N 1
ATOM 685 C CA . ARG A 1 87 ? -2.245 1.096 14.388 1.00 96.94 87 ARG A CA 1
ATOM 686 C C . ARG A 1 87 ? -3.045 0.963 15.671 1.00 96.94 87 ARG A C 1
ATOM 688 O O . ARG A 1 87 ? -3.445 -0.130 16.063 1.00 96.94 87 ARG A O 1
ATOM 695 N N . SER A 1 88 ? -3.294 2.100 16.296 1.00 97.25 88 SER A N 1
ATOM 696 C CA . SER A 1 88 ? -4.156 2.254 17.457 1.00 97.25 88 SER A CA 1
ATOM 697 C C . SER A 1 88 ? -5.189 3.332 17.164 1.00 97.25 88 SER A C 1
ATOM 699 O O . SER A 1 88 ? -4.857 4.373 16.594 1.00 97.25 88 SER A O 1
ATOM 701 N N . SER A 1 89 ? -6.438 3.085 17.539 1.00 95.25 89 SER A N 1
ATOM 702 C CA . SER A 1 89 ? -7.546 4.019 17.367 1.00 95.25 89 SER A CA 1
ATOM 703 C C . SER A 1 89 ? -8.217 4.297 18.705 1.00 95.25 89 SER A C 1
ATOM 705 O O . SER A 1 89 ? -8.550 3.373 19.442 1.00 95.25 89 SER A O 1
ATOM 707 N N . LEU A 1 90 ? -8.410 5.581 18.998 1.00 94.81 90 LEU A N 1
ATOM 708 C CA . LEU A 1 90 ? -8.994 6.113 20.220 1.00 94.81 90 LEU A CA 1
ATOM 709 C C . LEU A 1 90 ? -10.249 6.922 19.878 1.00 94.81 90 LEU A C 1
ATOM 711 O O . LEU A 1 90 ? -10.158 8.006 19.301 1.00 94.81 90 LEU A O 1
ATOM 715 N N . GLN A 1 91 ? -11.418 6.432 20.277 1.00 93.31 91 GLN A N 1
ATOM 716 C CA . GLN A 1 91 ? -12.680 7.157 20.163 1.00 93.31 91 GLN A CA 1
ATOM 717 C C . GLN A 1 91 ? -12.881 8.037 21.406 1.00 93.31 91 GLN A C 1
ATOM 719 O O . GLN A 1 91 ? -13.224 7.552 22.482 1.00 93.31 91 GLN A O 1
ATOM 724 N N . ILE A 1 92 ? -12.674 9.348 21.278 1.00 91.12 92 ILE A N 1
ATOM 725 C CA . ILE A 1 92 ? -12.775 10.282 22.411 1.00 91.12 92 ILE A CA 1
ATOM 726 C C . ILE A 1 92 ? -14.245 10.574 22.727 1.00 91.12 92 ILE A C 1
ATOM 728 O O . ILE A 1 92 ? -14.672 10.486 23.876 1.00 91.12 92 ILE A O 1
ATOM 732 N N . THR A 1 93 ? -15.021 10.925 21.705 1.00 88.94 93 THR A N 1
ATOM 733 C CA . THR A 1 93 ? -16.467 11.207 21.786 1.00 88.94 93 THR A CA 1
ATOM 734 C C . THR A 1 93 ? -17.177 10.482 20.646 1.00 88.94 93 THR A C 1
ATOM 736 O O . THR A 1 93 ? -16.485 10.074 19.715 1.00 88.94 93 THR A O 1
ATOM 739 N N . PRO A 1 94 ? -18.517 10.382 20.605 1.00 87.06 94 PRO A N 1
ATOM 740 C CA . PRO A 1 94 ? -19.227 9.848 19.435 1.00 87.06 94 PRO A CA 1
ATOM 741 C C . PRO A 1 94 ? -18.868 10.523 18.107 1.00 87.06 94 PRO A C 1
ATOM 743 O O . PRO A 1 94 ? -19.081 9.937 17.049 1.00 87.06 94 PRO A O 1
ATOM 746 N N . ARG A 1 95 ? -18.316 11.746 18.148 1.00 90.50 95 ARG A N 1
ATOM 747 C CA . ARG A 1 95 ? -17.963 12.536 16.961 1.00 90.50 95 ARG A CA 1
ATOM 748 C C . ARG A 1 95 ? -16.480 12.658 16.671 1.00 90.50 95 ARG A C 1
ATOM 750 O O . ARG A 1 95 ? -16.130 13.073 15.573 1.00 90.50 95 ARG A O 1
ATOM 757 N N . LEU A 1 96 ? -15.618 12.346 17.632 1.00 92.06 96 LEU A N 1
ATOM 758 C CA . LEU A 1 96 ? -14.188 12.609 17.539 1.00 92.06 96 LEU A CA 1
ATOM 759 C C . LEU A 1 96 ? -13.387 11.345 17.824 1.00 92.06 96 LEU A C 1
ATOM 761 O O . LEU A 1 96 ? -13.484 10.773 18.913 1.00 92.06 96 LEU A O 1
ATOM 765 N N . ALA A 1 97 ? -12.538 10.976 16.870 1.00 92.75 97 ALA A N 1
ATOM 766 C CA . ALA A 1 97 ? -11.597 9.877 16.998 1.00 92.75 97 ALA A CA 1
ATOM 767 C C . ALA A 1 97 ? -10.188 10.293 16.574 1.00 92.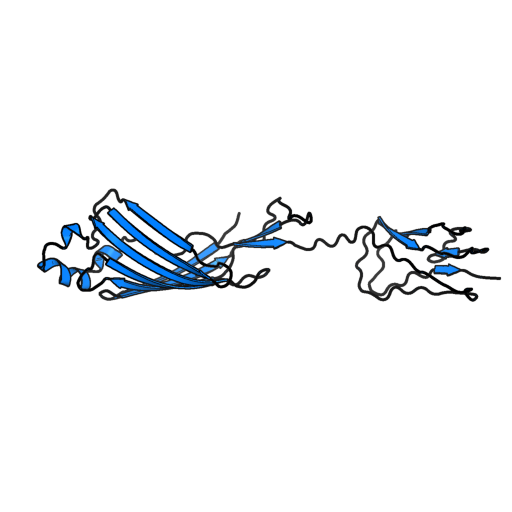75 97 ALA A C 1
ATOM 769 O O . ALA A 1 97 ? -10.002 11.098 15.657 1.00 92.75 97 ALA A O 1
ATOM 770 N N . LEU A 1 98 ? -9.202 9.694 17.229 1.00 96.31 98 LEU A N 1
ATOM 771 C CA . LEU A 1 98 ? -7.795 9.773 16.875 1.00 96.31 98 LEU A CA 1
ATOM 772 C C . LEU A 1 98 ? -7.320 8.397 16.415 1.00 96.31 98 LEU A C 1
ATOM 774 O O . LEU A 1 98 ? -7.736 7.371 16.948 1.00 96.31 98 LEU A O 1
ATOM 778 N N . GLU A 1 99 ? -6.431 8.371 15.437 1.00 96.62 99 GLU A N 1
ATOM 779 C CA . GLU A 1 99 ? -5.679 7.181 15.063 1.00 96.62 99 GLU A CA 1
ATOM 780 C C . GLU A 1 99 ? -4.199 7.543 14.996 1.00 96.62 99 GLU A C 1
ATOM 782 O O . GLU A 1 99 ? -3.829 8.604 14.490 1.00 96.62 99 GLU A O 1
ATOM 787 N N . GLY A 1 100 ? -3.360 6.656 15.512 1.00 97.88 100 GLY A N 1
ATOM 788 C CA . GLY A 1 100 ? -1.915 6.718 15.364 1.00 97.88 100 GLY A CA 1
ATOM 789 C C . GLY A 1 100 ? -1.400 5.371 14.891 1.00 97.88 100 GLY A C 1
ATOM 790 O O . GLY A 1 100 ? -1.917 4.328 15.295 1.00 97.88 100 GLY A O 1
ATOM 791 N N . GLY A 1 101 ? -0.379 5.378 14.045 1.00 97.31 101 GLY A N 1
ATOM 792 C CA . GLY A 1 101 ? 0.198 4.137 13.560 1.00 97.31 101 GLY A CA 1
ATOM 793 C C . GLY A 1 101 ? 1.635 4.270 13.102 1.00 97.31 101 GLY A C 1
ATOM 794 O O . GLY A 1 101 ? 2.169 5.364 12.920 1.00 97.31 101 GLY A O 1
ATOM 795 N N . TYR A 1 102 ? 2.243 3.108 12.925 1.00 97.44 102 TYR A N 1
ATOM 796 C CA . TYR A 1 102 ? 3.580 2.930 12.397 1.00 97.44 102 TYR A CA 1
ATOM 797 C C . TYR A 1 102 ? 3.517 1.908 11.269 1.00 97.44 102 TYR A C 1
ATOM 799 O O . TYR A 1 102 ? 2.938 0.830 11.427 1.00 97.44 102 TYR A O 1
ATOM 807 N N . ILE A 1 103 ? 4.104 2.249 10.131 1.00 96.62 103 ILE A N 1
ATOM 808 C CA . ILE A 1 103 ? 4.211 1.369 8.969 1.00 96.62 103 ILE A CA 1
ATOM 809 C C . ILE A 1 103 ? 5.679 1.179 8.626 1.00 96.62 103 ILE A C 1
ATOM 811 O O . ILE A 1 103 ? 6.443 2.136 8.668 1.00 96.62 103 ILE A O 1
ATOM 815 N N . ARG A 1 104 ? 6.072 -0.042 8.270 1.00 96.75 104 ARG A N 1
ATOM 816 C CA . ARG A 1 104 ? 7.420 -0.355 7.791 1.00 96.75 104 ARG A CA 1
ATOM 817 C C . ARG A 1 104 ? 7.353 -1.400 6.690 1.00 96.75 104 ARG A C 1
ATOM 819 O O . ARG A 1 104 ? 6.584 -2.354 6.798 1.00 96.75 104 ARG A O 1
ATOM 826 N N . SER A 1 105 ? 8.198 -1.255 5.676 1.00 95.56 105 SER A N 1
ATOM 827 C CA . SER A 1 105 ? 8.386 -2.266 4.637 1.00 95.56 105 SER A CA 1
ATOM 828 C C . SER A 1 105 ? 9.868 -2.586 4.444 1.00 95.56 105 SER A C 1
ATOM 830 O O . SER A 1 105 ? 10.746 -2.077 5.140 1.00 95.56 105 SER A O 1
ATOM 832 N N . ASN A 1 106 ? 10.169 -3.496 3.528 1.00 93.88 106 ASN A N 1
ATOM 833 C CA . ASN A 1 106 ? 11.535 -3.764 3.091 1.00 93.88 106 ASN A CA 1
ATOM 834 C C . ASN A 1 106 ? 12.119 -2.620 2.237 1.00 93.88 106 ASN A C 1
ATOM 836 O O . ASN A 1 106 ? 13.342 -2.490 2.162 1.00 93.88 106 ASN A O 1
ATOM 840 N N . VAL A 1 107 ? 11.272 -1.815 1.583 1.00 89.38 107 VAL A N 1
ATOM 841 C CA . VAL A 1 107 ? 11.662 -0.686 0.716 1.00 89.38 107 VAL A CA 1
ATOM 842 C C . VAL A 1 107 ? 11.606 0.674 1.421 1.00 89.38 107 VAL A C 1
ATOM 844 O O . VAL A 1 107 ? 12.320 1.581 1.007 1.00 89.38 107 VAL A O 1
ATOM 847 N N . ASP A 1 108 ? 10.844 0.801 2.509 1.00 90.94 108 ASP A N 1
ATOM 848 C CA . ASP A 1 108 ? 10.739 2.013 3.327 1.00 90.94 108 ASP A CA 1
ATOM 849 C C . ASP A 1 108 ? 11.224 1.747 4.766 1.00 90.94 108 ASP A C 1
ATOM 851 O O . ASP A 1 108 ? 10.828 0.770 5.406 1.00 90.94 108 ASP A O 1
ATOM 855 N N . LYS A 1 109 ? 12.073 2.638 5.301 1.00 91.12 109 LYS A N 1
ATOM 856 C CA . LYS A 1 109 ? 12.638 2.545 6.664 1.00 91.12 109 LYS A CA 1
ATOM 857 C C . LYS A 1 109 ? 11.579 2.677 7.765 1.00 91.12 109 LYS A C 1
ATOM 859 O O . LYS A 1 109 ? 11.850 2.326 8.915 1.00 91.12 109 LYS A O 1
ATOM 864 N N . GLY A 1 110 ? 10.380 3.102 7.395 1.00 93.06 110 GLY A N 1
ATOM 865 C CA . GLY A 1 110 ? 9.192 3.092 8.219 1.00 93.06 110 GLY A CA 1
ATOM 866 C C . GLY A 1 110 ? 8.854 4.465 8.773 1.00 93.06 110 GLY A C 1
ATOM 867 O O . GLY A 1 110 ? 9.731 5.248 9.133 1.00 93.06 110 GLY A O 1
ATOM 868 N N . ASN A 1 111 ? 7.556 4.738 8.846 1.00 96.00 111 ASN A N 1
ATOM 869 C CA . ASN A 1 111 ? 7.010 6.060 9.095 1.00 96.00 111 ASN A CA 1
ATOM 870 C C . ASN A 1 111 ? 5.907 6.001 10.147 1.00 96.00 111 ASN A C 1
ATOM 872 O O . ASN A 1 111 ? 5.064 5.100 10.153 1.00 96.00 111 ASN A O 1
ATOM 876 N N . TRP A 1 112 ? 5.906 7.006 11.016 1.00 96.56 112 TRP A N 1
ATOM 877 C CA . TRP A 1 112 ? 4.793 7.276 11.913 1.00 96.56 112 TRP A CA 1
ATOM 878 C C . TRP A 1 112 ? 3.749 8.116 11.193 1.00 96.56 112 TRP A C 1
ATOM 880 O O . TRP A 1 112 ? 4.084 9.007 10.413 1.00 96.56 112 TRP A O 1
ATOM 890 N N . TYR A 1 113 ? 2.481 7.854 11.478 1.00 95.50 113 TYR A N 1
ATOM 891 C CA . TYR A 1 113 ? 1.383 8.658 10.972 1.00 95.50 113 TYR A CA 1
ATOM 892 C C . TYR A 1 113 ? 0.323 8.869 12.052 1.00 95.50 113 TYR A C 1
ATOM 894 O O . TYR A 1 113 ? 0.182 8.076 12.986 1.00 95.50 113 TYR A O 1
ATOM 902 N N . GLY A 1 114 ? -0.434 9.951 11.899 1.00 96.56 114 GLY A N 1
ATOM 903 C CA . GLY A 1 114 ? -1.554 10.292 12.764 1.00 96.56 114 GLY A CA 1
ATOM 904 C C . GLY A 1 114 ? -2.735 10.786 11.942 1.00 96.56 114 GLY A C 1
ATOM 905 O O . GLY A 1 114 ? -2.560 11.434 10.909 1.00 96.56 114 GLY A O 1
ATOM 906 N N . LYS A 1 115 ? -3.946 10.475 12.395 1.00 95.38 115 LYS A N 1
ATOM 907 C CA . LYS A 1 115 ? -5.197 10.884 11.760 1.00 95.38 115 LYS A CA 1
ATOM 908 C C . LYS A 1 115 ? -6.175 11.368 12.820 1.00 95.38 115 LYS A C 1
ATOM 910 O O . LYS A 1 115 ? -6.375 10.718 13.842 1.00 95.38 115 LYS A O 1
ATOM 915 N N . VAL A 1 116 ? -6.828 12.487 12.531 1.00 95.50 116 VAL A N 1
ATOM 916 C CA . VAL A 1 116 ? -7.951 13.009 13.313 1.00 95.50 116 VAL A CA 1
ATOM 917 C C . VAL A 1 116 ? -9.210 12.835 12.478 1.00 95.50 116 VAL A C 1
ATOM 919 O O . VAL A 1 116 ? -9.237 13.201 11.304 1.00 95.50 116 VAL A O 1
ATOM 922 N N . MET A 1 117 ? -10.249 12.247 13.060 1.00 91.75 117 MET A N 1
ATOM 923 C CA . MET A 1 117 ? -11.534 12.044 12.402 1.00 91.75 117 MET A CA 1
ATOM 924 C C . MET A 1 117 ? -12.625 12.759 13.179 1.00 91.75 117 MET A C 1
ATOM 926 O O . MET A 1 117 ? -12.824 12.492 14.363 1.00 91.75 117 MET A O 1
ATOM 930 N N . PHE A 1 118 ? -13.344 13.634 12.480 1.00 91.25 118 PHE A N 1
ATOM 931 C CA . PHE A 1 118 ? -14.553 14.269 12.976 1.00 91.25 118 PHE A CA 1
ATOM 932 C C . PHE A 1 118 ? -15.745 13.841 12.121 1.00 91.25 118 PHE A C 1
ATOM 934 O O . PHE A 1 118 ? -15.655 13.824 10.892 1.00 91.25 118 PHE A O 1
ATOM 941 N N . GLN A 1 119 ? -16.855 13.493 12.760 1.00 85.88 119 GLN A N 1
ATOM 942 C CA . GLN A 1 119 ? -18.095 13.099 12.094 1.00 85.88 119 GLN A CA 1
ATOM 943 C C . GLN A 1 119 ? -19.252 14.007 12.525 1.00 85.88 119 GLN A C 1
ATOM 945 O O . GLN A 1 119 ? -19.352 14.401 13.685 1.00 85.88 119 GLN A O 1
ATOM 950 N N . LEU A 1 120 ? -20.112 14.366 11.565 1.00 84.81 120 LEU A N 1
ATOM 951 C CA . LEU A 1 120 ? -21.193 15.339 11.771 1.00 84.81 120 LEU A CA 1
ATOM 952 C C . LEU A 1 120 ? -22.348 14.773 12.607 1.00 84.81 120 LEU A C 1
ATOM 954 O O . LEU A 1 120 ? -22.953 15.502 13.389 1.00 84.81 120 LEU A O 1
ATOM 958 N N . ALA A 1 121 ? -22.628 13.480 12.451 1.00 81.75 121 ALA A N 1
ATOM 959 C CA . ALA A 1 121 ? -23.601 12.749 13.250 1.00 81.75 121 ALA A CA 1
ATOM 960 C C . ALA A 1 121 ? -22.896 11.928 14.336 1.00 81.75 121 ALA A C 1
ATOM 962 O O . ALA A 1 121 ? -21.755 11.492 14.147 1.00 81.75 121 ALA A O 1
ATOM 963 N N . ASP A 1 122 ? -23.582 11.697 15.454 1.00 75.88 122 ASP A N 1
ATOM 964 C CA . ASP A 1 122 ? -23.079 10.835 16.521 1.00 75.88 122 ASP A CA 1
ATOM 965 C C . ASP A 1 122 ? -22.911 9.401 16.020 1.00 75.88 122 ASP A C 1
ATOM 967 O O . ASP A 1 122 ? -23.799 8.818 15.400 1.00 75.88 122 ASP A O 1
ATOM 971 N N . GLY A 1 123 ? -21.723 8.849 16.244 1.00 68.25 123 GLY A N 1
ATOM 972 C CA . GLY A 1 123 ? -21.419 7.468 15.916 1.00 68.25 123 GLY A CA 1
ATOM 973 C C . GLY A 1 123 ? -21.860 6.556 17.040 1.00 68.25 123 GLY A C 1
ATOM 974 O O . GLY A 1 123 ? -21.643 6.858 18.206 1.00 68.25 123 GLY A O 1
ATOM 975 N N . PHE A 1 124 ? -22.369 5.383 16.686 1.00 70.62 124 PHE A N 1
ATOM 976 C CA . PHE A 1 124 ? -22.724 4.334 17.645 1.00 70.62 124 PHE A CA 1
ATOM 977 C C . PHE A 1 124 ? -21.497 3.584 18.213 1.00 70.62 124 PHE A C 1
ATOM 979 O O . PHE A 1 124 ? -21.631 2.501 18.774 1.00 70.62 124 PHE A O 1
ATOM 986 N N . LYS A 1 125 ? -20.282 4.124 18.029 1.00 79.25 125 LYS A N 1
ATOM 987 C CA . LYS A 1 125 ? -19.031 3.513 18.498 1.00 79.25 125 LYS A CA 1
ATOM 988 C C . LYS A 1 125 ? -18.841 3.777 19.996 1.00 79.25 125 LYS A C 1
ATOM 990 O O . LYS A 1 125 ? -19.097 4.901 20.428 1.00 79.25 125 LYS A O 1
ATOM 995 N N . PRO A 1 126 ? -18.306 2.812 20.768 1.00 81.88 126 PRO A N 1
ATOM 996 C CA . PRO A 1 126 ? -17.944 3.054 22.160 1.00 81.88 126 PRO A CA 1
ATOM 997 C C . PRO A 1 126 ? -16.963 4.226 22.248 1.00 81.88 126 PRO A C 1
ATOM 999 O O . PRO A 1 126 ? -15.935 4.214 21.573 1.00 81.88 126 PRO A O 1
ATOM 1002 N N . SER A 1 127 ? -17.265 5.229 23.072 1.00 86.19 127 SER A N 1
ATOM 1003 C CA . SER A 1 127 ? -16.423 6.416 23.234 1.00 86.19 127 SER A CA 1
ATOM 1004 C C . SER A 1 127 ? -15.937 6.572 24.673 1.00 86.19 127 SER A C 1
ATOM 1006 O O . SER A 1 127 ? -16.595 6.128 25.617 1.00 86.19 127 SER A O 1
ATOM 1008 N N . LEU A 1 128 ? -14.779 7.210 24.854 1.00 86.50 128 LEU A N 1
ATOM 1009 C CA . LEU A 1 128 ? -14.209 7.472 26.174 1.00 86.50 128 LEU A CA 1
ATOM 1010 C C . LEU A 1 128 ? -15.187 8.272 27.046 1.00 86.50 128 LEU A C 1
ATOM 1012 O O . LEU A 1 128 ? -15.385 7.919 28.207 1.00 86.50 128 LEU A O 1
ATOM 1016 N N . LYS A 1 129 ? -15.847 9.294 26.481 1.00 81.25 129 LYS A N 1
ATOM 1017 C CA . LYS A 1 129 ? -16.820 10.120 27.215 1.00 81.25 129 LYS A CA 1
ATOM 1018 C C . LYS A 1 129 ? -18.098 9.373 27.613 1.00 81.25 129 LYS A C 1
ATOM 1020 O O . LYS A 1 129 ? -18.607 9.640 28.695 1.00 81.25 129 LYS A O 1
ATOM 1025 N N . ASP A 1 130 ? -18.576 8.423 26.809 1.00 72.25 130 ASP A N 1
ATOM 1026 C CA . ASP A 1 130 ? -19.796 7.659 27.137 1.00 72.25 130 ASP A CA 1
ATOM 1027 C C . ASP A 1 130 ? -19.515 6.445 28.034 1.00 72.25 130 ASP A C 1
ATOM 1029 O O . ASP A 1 130 ? -20.386 5.963 28.756 1.00 72.25 130 ASP A O 1
ATOM 1033 N N . SER A 1 131 ? -18.276 5.946 28.026 1.00 60.25 131 SER A N 1
ATOM 1034 C CA . SER A 1 131 ? -17.864 4.754 28.780 1.00 60.25 131 SER A CA 1
ATOM 1035 C C . SER A 1 131 ? -17.761 4.938 30.304 1.00 60.25 131 SER A C 1
ATOM 1037 O O . SER A 1 131 ? -17.394 3.993 31.006 1.00 60.25 131 SER A O 1
ATOM 1039 N N . ALA A 1 132 ? -18.130 6.115 30.822 1.00 53.38 132 ALA A N 1
ATOM 1040 C CA . ALA A 1 132 ? -18.252 6.399 32.253 1.00 53.38 132 ALA A CA 1
ATOM 1041 C C . ALA A 1 132 ? -19.416 5.643 32.936 1.00 53.38 132 ALA A C 1
ATOM 1043 O O . ALA A 1 132 ? -19.423 5.516 34.157 1.00 53.38 132 ALA A O 1
ATOM 1044 N N . HIS A 1 133 ? -20.373 5.093 32.174 1.00 51.50 133 HIS A N 1
ATOM 1045 C CA . HIS A 1 133 ? -21.423 4.214 32.702 1.00 51.50 133 HIS A CA 1
ATOM 1046 C C . HIS A 1 133 ? -21.023 2.728 32.587 1.00 51.50 133 HIS A C 1
ATOM 1048 O O . HIS A 1 133 ? -21.023 2.142 31.503 1.00 51.50 133 HIS A O 1
ATOM 1054 N N . GLU A 1 134 ? -20.716 2.094 33.727 1.00 49.88 134 GLU A N 1
ATOM 1055 C CA . GLU A 1 134 ? -20.233 0.700 33.845 1.00 49.88 134 GLU A CA 1
ATOM 1056 C C . GLU A 1 134 ? -21.133 -0.358 33.166 1.00 49.88 134 GLU A C 1
ATOM 1058 O O . GLU A 1 134 ? -20.633 -1.378 32.692 1.00 49.88 134 GLU A O 1
ATOM 1063 N N . ALA A 1 135 ? -22.441 -0.105 33.037 1.00 44.50 135 ALA A N 1
ATOM 1064 C CA . ALA A 1 135 ? -23.397 -1.026 32.411 1.00 44.50 135 ALA A CA 1
ATOM 1065 C C . ALA A 1 135 ? -23.207 -1.196 30.885 1.00 44.50 135 ALA A C 1
ATOM 1067 O O . ALA A 1 135 ? -23.570 -2.234 30.336 1.00 44.50 135 ALA A O 1
ATOM 1068 N N . GLY A 1 136 ? -22.595 -0.225 30.193 1.00 52.94 136 GLY A N 1
ATOM 1069 C CA . GLY A 1 136 ? -22.421 -0.272 28.734 1.00 52.94 136 GLY A CA 1
ATOM 1070 C C . GLY A 1 136 ? -21.272 -1.174 28.262 1.00 52.94 136 GLY A C 1
ATOM 1071 O O . GLY A 1 136 ? -21.311 -1.698 27.151 1.00 52.94 136 GLY A O 1
ATOM 1072 N N . LYS A 1 137 ? -20.253 -1.416 29.101 1.00 53.72 137 LYS A N 1
ATOM 1073 C CA . LYS A 1 137 ? -18.982 -2.054 28.688 1.00 53.72 137 LYS A CA 1
ATOM 1074 C C . LYS A 1 137 ? -19.141 -3.495 28.184 1.00 53.72 137 LYS A C 1
ATOM 1076 O O . LYS A 1 137 ? -18.421 -3.895 27.274 1.00 53.72 137 LYS A O 1
ATOM 1081 N N . GLN A 1 138 ? -20.092 -4.263 28.724 1.00 51.84 138 GLN A N 1
ATOM 1082 C CA . GLN A 1 138 ? -20.370 -5.632 28.259 1.00 51.84 138 GLN A CA 1
ATOM 1083 C C . GLN A 1 138 ? -21.300 -5.692 27.039 1.00 51.84 138 GLN A C 1
ATOM 1085 O O . GLN A 1 138 ? -21.288 -6.683 26.308 1.00 51.84 138 GLN A O 1
ATOM 1090 N N . GLN A 1 139 ? -22.091 -4.644 26.806 1.00 56.22 139 GLN A N 1
ATOM 1091 C CA . GLN A 1 139 ? -23.064 -4.583 25.718 1.00 56.22 139 GLN A CA 1
ATOM 1092 C C . GLN A 1 139 ? -22.360 -4.366 24.368 1.00 56.22 139 GLN A C 1
ATOM 1094 O O . GLN A 1 139 ? -22.688 -5.032 23.391 1.00 56.22 139 GLN A O 1
ATOM 1099 N N . TYR A 1 140 ? -21.290 -3.563 24.343 1.00 60.72 140 TYR A N 1
ATOM 1100 C CA . TYR A 1 140 ? -20.483 -3.299 23.141 1.00 60.72 140 TYR A CA 1
ATOM 1101 C C . TYR A 1 140 ? -19.686 -4.499 22.614 1.00 60.72 140 TYR A C 1
ATOM 1103 O O . TYR A 1 140 ? -19.360 -4.545 21.433 1.00 60.72 140 TYR A O 1
ATOM 1111 N N . ALA A 1 141 ? -19.364 -5.472 23.472 1.00 60.12 141 ALA A N 1
ATOM 1112 C CA . ALA A 1 141 ? -18.704 -6.706 23.044 1.00 60.12 141 ALA A CA 1
ATOM 1113 C C . ALA A 1 141 ? -19.668 -7.674 22.336 1.00 60.12 141 ALA A C 1
ATOM 1115 O O . ALA A 1 141 ? -19.217 -8.647 21.742 1.00 60.12 141 ALA A O 1
ATOM 1116 N N . ARG A 1 142 ? -20.985 -7.447 22.431 1.00 63.34 142 ARG A N 1
ATOM 1117 C CA . ARG A 1 142 ? -22.021 -8.280 21.799 1.00 63.34 142 ARG A CA 1
ATOM 1118 C C . ARG A 1 142 ? -22.737 -7.552 20.667 1.00 63.34 142 ARG A C 1
ATOM 1120 O O . ARG A 1 142 ? -23.147 -8.194 19.707 1.00 63.34 142 ARG A O 1
ATOM 1127 N N . ASP A 1 143 ? -22.879 -6.236 20.779 1.00 74.19 143 ASP A N 1
ATOM 1128 C CA . ASP A 1 143 ? -23.522 -5.407 19.769 1.00 74.19 143 ASP A CA 1
ATOM 1129 C C . ASP A 1 143 ? -22.515 -4.941 18.711 1.00 74.19 143 ASP A C 1
ATOM 1131 O O . ASP A 1 143 ? -21.693 -4.061 18.953 1.00 74.19 143 ASP A O 1
ATOM 1135 N N . LEU A 1 144 ? -22.599 -5.535 17.519 1.00 79.69 144 LEU A N 1
ATOM 1136 C CA . LEU A 1 144 ? -21.803 -5.171 16.345 1.00 79.69 144 LEU A CA 1
ATOM 1137 C C . LEU A 1 144 ? -22.558 -4.236 15.385 1.00 79.69 144 LEU A C 1
ATOM 1139 O O . LEU A 1 144 ? -22.049 -3.935 14.306 1.00 79.69 144 LEU A O 1
ATOM 1143 N N . SER A 1 145 ? -23.749 -3.743 15.743 1.00 79.75 145 SER A N 1
ATOM 1144 C CA . SER A 1 145 ? -24.601 -2.948 14.842 1.00 79.75 145 SER A CA 1
ATOM 1145 C C . SER A 1 145 ? -23.895 -1.686 14.344 1.00 79.75 145 SER A C 1
ATOM 1147 O O . SER A 1 145 ? -24.034 -1.293 13.186 1.00 79.75 145 SER A O 1
ATOM 1149 N N . TYR A 1 146 ? -23.046 -1.087 15.181 1.00 76.81 146 TYR A N 1
ATOM 1150 C CA . TYR A 1 146 ? -22.258 0.093 14.825 1.00 76.81 146 TYR A CA 1
ATOM 1151 C C . TYR A 1 146 ? -21.175 -0.172 13.760 1.00 76.81 146 TYR A C 1
ATOM 1153 O O . TYR A 1 146 ? -20.641 0.775 13.178 1.00 76.81 146 TYR A O 1
ATOM 1161 N N . LYS A 1 1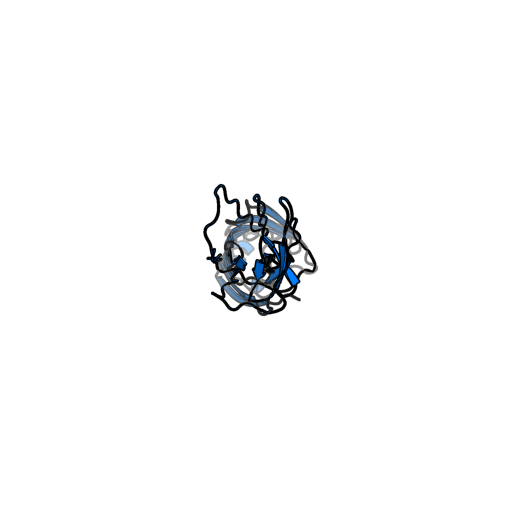47 ? -20.840 -1.441 13.489 1.00 83.25 147 LYS A N 1
ATOM 1162 C CA . LYS A 1 147 ? -19.900 -1.845 12.433 1.00 83.25 147 LYS A CA 1
ATOM 1163 C C . LYS A 1 147 ? -20.554 -1.894 11.053 1.00 83.25 147 LYS A C 1
ATOM 1165 O O . LYS A 1 147 ? -19.839 -1.817 10.064 1.00 83.25 147 LYS A O 1
ATOM 1170 N N . LEU A 1 148 ? -21.885 -1.956 10.962 1.00 81.81 148 LEU A N 1
ATOM 1171 C CA . LEU A 1 148 ? -22.602 -2.091 9.685 1.00 81.81 148 LEU A CA 1
ATOM 1172 C C . LEU A 1 148 ? -22.475 -0.861 8.777 1.00 81.81 148 LEU A C 1
ATOM 1174 O O . LEU A 1 148 ? -22.502 -0.989 7.558 1.00 81.81 148 LEU A O 1
ATOM 1178 N N . LEU A 1 149 ? -22.339 0.330 9.367 1.00 82.06 149 LEU A N 1
ATOM 1179 C CA . LEU A 1 149 ? -22.252 1.601 8.636 1.00 82.06 149 LEU A CA 1
ATOM 1180 C C . LEU A 1 149 ? -20.835 2.181 8.618 1.00 82.06 149 LEU A C 1
ATOM 1182 O O . LEU A 1 149 ? -20.629 3.330 8.217 1.00 82.06 149 LEU A O 1
ATOM 1186 N N . GLN A 1 150 ? -19.845 1.419 9.084 1.00 84.00 150 GLN A N 1
ATOM 1187 C CA . GLN A 1 150 ? -18.468 1.878 9.025 1.00 84.00 150 GLN A CA 1
ATOM 1188 C C . GLN A 1 150 ? -17.962 1.851 7.580 1.00 84.00 150 GLN A C 1
ATOM 1190 O O . GLN A 1 150 ? -18.382 1.038 6.757 1.00 84.00 150 GLN A O 1
ATOM 1195 N N . LYS A 1 151 ? -17.025 2.745 7.268 1.00 86.75 151 LYS A N 1
ATOM 1196 C CA . LYS A 1 151 ? -16.312 2.678 5.993 1.00 86.75 151 LYS A CA 1
ATOM 1197 C C . LYS A 1 151 ? -15.474 1.403 5.964 1.00 86.75 151 LYS A C 1
ATOM 1199 O O . LYS A 1 151 ? -14.836 1.076 6.959 1.00 86.75 151 LYS A O 1
ATOM 1204 N N . VAL A 1 152 ? -15.447 0.743 4.810 1.00 88.31 152 VAL A N 1
ATOM 1205 C CA . VAL A 1 152 ? -14.570 -0.409 4.582 1.00 88.31 152 VAL A CA 1
ATOM 1206 C C . VAL A 1 152 ? -13.117 0.020 4.762 1.00 88.31 152 VAL A C 1
ATOM 1208 O O . VAL A 1 152 ? -12.670 0.988 4.133 1.00 88.31 152 VAL A O 1
ATOM 1211 N N . GLU A 1 153 ? -12.387 -0.714 5.594 1.00 90.81 153 GLU A N 1
ATOM 1212 C CA . GLU A 1 153 ? -10.973 -0.448 5.853 1.00 90.81 153 GLU A CA 1
ATOM 1213 C C . GLU A 1 153 ? -10.105 -1.198 4.836 1.00 90.81 153 GLU A C 1
ATOM 1215 O O . GLU A 1 153 ? -10.062 -2.428 4.794 1.00 90.81 153 GLU A O 1
ATOM 1220 N N . ARG A 1 154 ? -9.430 -0.421 3.987 1.00 91.12 154 ARG A N 1
ATOM 1221 C CA . ARG A 1 154 ? -8.549 -0.882 2.907 1.00 91.12 154 ARG A CA 1
ATOM 1222 C C . ARG A 1 154 ? -7.583 0.236 2.504 1.00 91.12 154 ARG A C 1
ATOM 1224 O O . ARG A 1 154 ? -7.844 1.408 2.799 1.00 91.12 154 ARG A O 1
ATOM 1231 N N . ASP A 1 155 ? -6.518 -0.081 1.768 1.00 91.69 155 ASP A N 1
ATOM 1232 C CA . ASP A 1 155 ? -5.692 0.942 1.116 1.00 91.69 155 ASP A CA 1
ATOM 1233 C C . ASP A 1 155 ? -6.429 1.488 -0.115 1.00 91.69 155 ASP A C 1
ATOM 1235 O O . ASP A 1 155 ? -6.430 0.899 -1.199 1.00 91.69 155 ASP A O 1
ATOM 1239 N N . ASN A 1 156 ? -7.105 2.625 0.058 1.00 91.75 156 ASN A N 1
ATOM 1240 C CA . ASN A 1 156 ? -7.829 3.288 -1.028 1.00 91.75 156 ASN A CA 1
ATOM 1241 C C . ASN A 1 156 ? -6.890 4.009 -2.014 1.00 91.75 156 ASN A C 1
ATOM 1243 O O . ASN A 1 156 ? -7.343 4.426 -3.080 1.00 91.75 156 ASN A O 1
ATOM 1247 N N . THR A 1 157 ? -5.597 4.130 -1.699 1.00 92.69 157 THR A N 1
ATOM 1248 C CA . THR A 1 157 ? -4.601 4.688 -2.617 1.00 92.69 157 THR A CA 1
ATOM 1249 C C . THR A 1 157 ? -4.109 3.589 -3.554 1.00 92.69 157 THR A C 1
ATOM 1251 O O . THR A 1 157 ? -3.800 2.469 -3.144 1.00 92.69 157 THR A O 1
ATOM 1254 N N . ILE A 1 158 ? -4.043 3.890 -4.851 1.00 93.94 158 ILE A N 1
ATOM 1255 C CA . ILE A 1 158 ? -3.465 2.963 -5.824 1.00 93.94 158 ILE A CA 1
ATOM 1256 C C . ILE A 1 158 ? -1.950 2.976 -5.632 1.00 93.94 158 ILE A C 1
ATOM 1258 O O . ILE A 1 158 ? -1.302 3.984 -5.902 1.00 93.94 158 ILE A O 1
ATOM 1262 N N . ARG A 1 159 ? -1.389 1.851 -5.179 1.00 93.94 159 ARG A N 1
ATOM 1263 C CA . ARG A 1 159 ? 0.062 1.646 -5.143 1.00 93.94 159 ARG A CA 1
ATOM 1264 C C . ARG A 1 159 ? 0.621 1.584 -6.558 1.00 93.94 159 ARG A C 1
ATOM 1266 O O . ARG A 1 159 ? 0.031 0.954 -7.441 1.00 93.94 159 ARG A O 1
ATOM 1273 N N . THR A 1 160 ? 1.751 2.250 -6.761 1.00 94.75 160 THR A N 1
ATOM 1274 C CA . THR A 1 160 ? 2.387 2.387 -8.070 1.00 94.75 160 THR A CA 1
ATOM 1275 C C . THR A 1 160 ? 3.873 2.111 -7.991 1.00 94.75 160 THR A C 1
ATOM 1277 O O . THR A 1 160 ? 4.517 2.542 -7.039 1.00 94.75 160 THR A O 1
ATOM 1280 N N . GLU A 1 161 ? 4.425 1.514 -9.040 1.00 91.94 161 GLU A N 1
ATOM 1281 C CA . GLU A 1 161 ? 5.867 1.479 -9.271 1.00 91.94 161 GLU A CA 1
ATOM 1282 C C . GLU A 1 161 ? 6.221 2.410 -10.434 1.00 91.94 161 GLU A C 1
ATOM 1284 O O . GLU A 1 161 ? 5.453 2.545 -11.395 1.00 91.94 161 GLU A O 1
ATOM 1289 N N . THR A 1 162 ? 7.377 3.064 -10.324 1.00 90.88 162 THR A N 1
ATOM 1290 C CA . THR A 1 162 ? 7.950 3.919 -11.369 1.00 90.88 162 THR A CA 1
ATOM 1291 C C . THR A 1 162 ? 9.282 3.327 -11.799 1.00 90.88 162 THR A C 1
ATOM 1293 O O . THR A 1 162 ? 10.074 2.929 -10.950 1.00 90.88 162 THR A O 1
ATOM 1296 N N . TYR A 1 163 ? 9.525 3.263 -13.103 1.00 85.50 163 TYR A N 1
ATOM 1297 C CA . TYR A 1 163 ? 10.729 2.660 -13.667 1.00 85.50 163 TYR A CA 1
ATOM 1298 C C . TYR A 1 163 ? 11.085 3.306 -15.011 1.00 85.50 163 TYR A C 1
ATOM 1300 O O . TYR A 1 163 ? 10.252 3.962 -15.645 1.00 85.50 163 TYR A O 1
ATOM 1308 N N . THR A 1 164 ? 12.325 3.121 -15.450 1.00 82.12 164 THR A N 1
ATOM 1309 C CA . THR A 1 164 ? 12.798 3.539 -16.773 1.00 82.12 164 THR A CA 1
ATOM 1310 C C . THR A 1 164 ? 12.750 2.365 -17.739 1.00 82.12 164 THR A C 1
ATOM 1312 O O . THR A 1 164 ? 12.991 1.215 -17.369 1.00 82.12 164 THR A O 1
ATOM 1315 N N . LYS A 1 165 ? 12.432 2.644 -19.003 1.00 69.81 165 LYS A N 1
ATOM 1316 C CA . LYS A 1 165 ? 12.640 1.680 -20.087 1.00 69.81 165 LYS A CA 1
ATOM 1317 C C . LYS A 1 165 ? 13.898 2.078 -20.835 1.00 69.81 165 LYS A C 1
ATOM 1319 O O . LYS A 1 165 ? 13.991 3.217 -21.290 1.00 69.81 165 LYS A O 1
ATOM 1324 N N . ALA A 1 166 ? 14.828 1.140 -20.988 1.00 54.59 166 ALA A N 1
ATOM 1325 C CA . ALA A 1 166 ? 15.927 1.306 -21.924 1.00 54.59 166 ALA A CA 1
ATOM 1326 C C . ALA A 1 166 ? 15.324 1.436 -23.327 1.00 54.59 166 ALA A C 1
ATOM 1328 O O . ALA A 1 166 ? 14.825 0.468 -23.901 1.00 54.59 166 ALA A O 1
ATOM 1329 N N . THR A 1 167 ? 15.307 2.658 -23.845 1.00 49.47 167 THR A N 1
ATOM 1330 C CA . THR A 1 167 ? 15.046 2.889 -25.261 1.00 49.47 167 THR A CA 1
ATOM 1331 C C . THR A 1 167 ? 16.409 2.740 -25.904 1.00 49.47 167 THR A C 1
ATOM 1333 O O . THR A 1 167 ? 17.279 3.576 -25.683 1.00 49.47 167 THR A O 1
ATOM 1336 N N . GLY A 1 168 ? 16.649 1.613 -26.570 1.00 41.19 168 GLY A N 1
ATOM 1337 C CA . GLY A 1 168 ? 17.912 1.371 -27.254 1.00 41.19 168 GLY A CA 1
ATOM 1338 C C . GLY A 1 168 ? 18.104 2.394 -28.368 1.00 41.19 168 GLY A C 1
ATOM 1339 O O . GLY A 1 168 ? 17.694 2.157 -29.495 1.00 41.19 168 GLY A O 1
ATOM 1340 N N . SER A 1 169 ? 18.724 3.523 -28.048 1.00 38.66 169 SER A N 1
ATOM 1341 C CA . SER A 1 169 ? 19.440 4.350 -29.007 1.00 38.66 169 SER A CA 1
ATOM 1342 C C . SER A 1 169 ? 20.906 4.226 -28.643 1.00 38.66 169 SER A C 1
ATOM 1344 O O . SER A 1 169 ? 21.416 4.952 -27.794 1.00 38.66 169 SER A O 1
ATOM 1346 N N . ALA A 1 170 ? 21.576 3.250 -29.255 1.00 39.12 170 ALA A N 1
ATOM 1347 C CA . ALA A 1 170 ? 23.028 3.235 -29.304 1.00 39.12 170 ALA A CA 1
ATOM 1348 C C . ALA A 1 170 ? 23.464 4.351 -30.263 1.00 39.12 170 ALA A C 1
ATOM 1350 O O . ALA A 1 170 ? 23.786 4.110 -31.422 1.00 39.12 170 ALA A O 1
ATOM 1351 N N . THR A 1 171 ? 23.394 5.600 -29.811 1.00 34.38 171 THR A N 1
ATOM 1352 C CA . THR A 1 171 ? 23.886 6.732 -30.592 1.00 34.38 171 THR A CA 1
ATOM 1353 C C . THR A 1 171 ? 25.397 6.803 -30.400 1.00 34.38 171 THR A C 1
ATOM 1355 O O . THR A 1 171 ? 25.861 7.205 -29.339 1.00 34.38 171 THR A O 1
ATOM 1358 N N . GLY A 1 172 ? 26.151 6.391 -31.423 1.00 39.94 172 GLY A N 1
ATOM 1359 C CA . GLY A 1 172 ? 27.603 6.578 -31.500 1.00 39.94 172 GLY A CA 1
ATOM 1360 C C . GLY A 1 172 ? 28.416 5.599 -30.652 1.00 39.94 172 GLY A C 1
ATOM 1361 O O . GLY A 1 172 ? 28.904 5.946 -29.582 1.00 39.94 172 GLY A O 1
ATOM 1362 N N . GLN A 1 173 ? 28.610 4.381 -31.157 1.00 39.41 173 GLN A N 1
ATOM 1363 C CA . GLN A 1 173 ? 29.650 3.479 -30.657 1.00 39.41 173 GLN A CA 1
ATOM 1364 C C . GLN A 1 173 ? 30.909 3.682 -31.515 1.00 39.41 173 GLN A C 1
ATOM 1366 O O . GLN A 1 173 ? 30.910 3.325 -32.691 1.00 39.41 173 GLN A O 1
ATOM 1371 N N . THR A 1 174 ? 31.978 4.239 -30.942 1.00 37.72 174 THR A N 1
ATOM 1372 C CA . THR A 1 174 ? 33.295 4.310 -31.599 1.00 37.72 174 THR A CA 1
ATOM 1373 C C . THR A 1 174 ? 34.035 2.995 -31.372 1.00 37.72 174 THR A C 1
ATOM 1375 O O . THR A 1 174 ? 34.324 2.639 -30.230 1.00 37.72 174 THR A O 1
ATOM 1378 N N . ILE A 1 175 ? 34.349 2.265 -32.443 1.00 42.69 175 ILE A N 1
ATOM 1379 C CA . ILE A 1 175 ? 35.168 1.048 -32.380 1.00 42.69 175 ILE A CA 1
ATOM 1380 C C . ILE A 1 175 ? 36.588 1.417 -32.816 1.00 42.69 175 ILE A C 1
ATOM 1382 O O . ILE A 1 175 ? 36.882 1.503 -34.004 1.00 42.69 175 ILE A O 1
ATOM 1386 N N . THR A 1 176 ? 37.484 1.645 -31.854 1.00 38.94 176 THR A N 1
ATOM 1387 C CA . THR A 1 176 ? 38.893 1.950 -32.143 1.00 38.94 176 THR A CA 1
ATOM 1388 C C . THR A 1 176 ? 39.681 0.658 -32.342 1.00 38.94 176 THR A C 1
ATOM 1390 O O . THR A 1 176 ? 39.906 -0.089 -31.391 1.00 38.94 176 THR A O 1
ATOM 1393 N N . ILE A 1 177 ? 40.138 0.404 -33.568 1.00 41.81 177 ILE A N 1
ATOM 1394 C CA . ILE A 1 177 ? 41.034 -0.714 -33.883 1.00 41.81 177 ILE A CA 1
ATOM 1395 C C . ILE A 1 177 ? 42.466 -0.179 -33.881 1.00 41.81 177 ILE A C 1
ATOM 1397 O O . ILE A 1 177 ? 42.896 0.480 -34.820 1.00 41.81 177 ILE A O 1
ATOM 1401 N N . VAL A 1 178 ? 43.220 -0.450 -32.816 1.00 37.53 178 VAL A N 1
ATOM 1402 C CA . VAL A 1 178 ? 44.648 -0.109 -32.765 1.00 37.53 178 VAL A CA 1
ATOM 1403 C C . VAL A 1 178 ? 45.436 -1.305 -33.279 1.00 37.53 178 VAL A C 1
ATOM 1405 O O . VAL A 1 178 ? 45.468 -2.342 -32.620 1.00 37.53 178 VAL A O 1
ATOM 1408 N N . ASN A 1 179 ? 46.085 -1.169 -34.436 1.00 40.47 179 ASN A N 1
ATOM 1409 C CA . ASN A 1 179 ? 47.048 -2.164 -34.895 1.00 40.47 179 ASN A CA 1
ATOM 1410 C C . ASN A 1 179 ? 48.486 -1.639 -34.781 1.00 40.47 179 ASN A C 1
ATOM 1412 O O . ASN A 1 179 ? 48.808 -0.572 -35.299 1.00 40.47 179 ASN A O 1
ATOM 1416 N N . GLY A 1 180 ? 49.340 -2.402 -34.098 1.00 35.22 180 GLY A N 1
ATOM 1417 C CA . GLY A 1 180 ? 50.743 -2.077 -33.830 1.00 35.22 180 GLY A CA 1
ATOM 1418 C C . GLY A 1 180 ? 51.759 -2.727 -34.779 1.00 35.22 180 GLY A C 1
ATOM 1419 O O . GLY A 1 180 ? 52.946 -2.695 -34.467 1.00 35.22 180 GLY A O 1
ATOM 1420 N N . ALA A 1 181 ? 51.337 -3.342 -35.894 1.00 39.31 181 ALA A N 1
ATOM 1421 C CA . ALA A 1 181 ? 52.249 -3.974 -36.856 1.00 39.31 181 ALA A CA 1
ATOM 1422 C C . ALA A 1 181 ? 51.770 -3.889 -38.321 1.00 39.31 181 ALA A C 1
ATOM 1424 O O . ALA A 1 181 ? 50.581 -3.715 -38.591 1.00 39.31 181 ALA A O 1
ATOM 1425 N N . VAL A 1 182 ? 52.723 -4.044 -39.255 1.00 42.69 182 VAL A N 1
ATOM 1426 C CA . VAL A 1 182 ? 52.518 -4.091 -40.718 1.00 42.69 182 VAL A CA 1
ATOM 1427 C C . VAL A 1 182 ? 51.513 -5.195 -41.076 1.00 42.69 182 VAL A C 1
ATOM 1429 O O . VAL A 1 182 ? 51.688 -6.349 -40.686 1.00 42.69 182 VAL A O 1
ATOM 1432 N N . LEU A 1 183 ? 50.449 -4.829 -41.795 1.00 43.47 183 LEU A N 1
ATOM 1433 C CA . LEU A 1 183 ? 49.333 -5.712 -42.144 1.00 43.47 183 LEU A CA 1
ATOM 1434 C C . LEU A 1 183 ? 49.626 -6.536 -43.412 1.00 43.47 183 LEU A C 1
ATOM 1436 O O . LEU A 1 183 ? 50.063 -5.950 -44.400 1.00 43.47 183 LEU A O 1
ATOM 1440 N N . PRO A 1 184 ? 49.372 -7.861 -43.429 1.00 42.59 184 PRO A N 1
ATOM 1441 C CA . PRO A 1 184 ? 49.434 -8.658 -44.651 1.00 42.59 184 PRO A CA 1
ATOM 1442 C C . PRO A 1 184 ? 48.209 -8.438 -45.560 1.00 42.59 184 PRO A C 1
ATOM 1444 O O . PRO A 1 184 ? 47.196 -7.873 -45.151 1.00 42.59 184 PRO A O 1
ATOM 1447 N N . THR A 1 185 ? 48.336 -8.943 -46.791 1.00 41.47 185 THR A N 1
ATOM 1448 C CA . THR A 1 185 ? 47.611 -8.661 -48.051 1.00 41.47 185 THR A CA 1
ATOM 1449 C C . THR A 1 185 ? 46.072 -8.740 -48.067 1.00 41.47 185 THR A C 1
ATOM 1451 O O . THR A 1 185 ? 45.459 -8.498 -49.103 1.00 41.47 185 THR A O 1
ATOM 1454 N N . SER A 1 186 ? 45.417 -9.066 -46.954 1.00 39.47 186 SER A N 1
ATOM 1455 C CA . SER A 1 186 ? 43.974 -8.883 -46.746 1.00 39.47 186 SER A CA 1
ATOM 1456 C C . SER A 1 186 ? 43.644 -9.055 -45.259 1.00 39.47 186 SER A C 1
ATOM 1458 O O . SER A 1 186 ? 44.147 -9.963 -44.600 1.00 39.47 186 SER A O 1
ATOM 1460 N N . VAL A 1 187 ? 42.788 -8.189 -44.713 1.00 43.47 187 VAL A N 1
ATOM 1461 C CA . VAL A 1 187 ? 42.309 -8.279 -43.323 1.00 43.47 187 VAL A CA 1
ATOM 1462 C C . VAL A 1 187 ? 40.798 -8.401 -43.361 1.00 43.47 187 VAL A C 1
ATOM 1464 O O . VAL A 1 187 ? 40.150 -7.594 -44.007 1.00 43.47 187 VAL A O 1
ATOM 1467 N N . SER A 1 188 ? 40.234 -9.396 -42.679 1.00 37.84 188 SER A N 1
ATOM 1468 C CA . SER A 1 188 ? 38.791 -9.475 -42.434 1.00 37.84 188 SER A CA 1
ATOM 1469 C C . SER A 1 188 ? 38.514 -9.009 -41.010 1.00 37.84 188 SER A C 1
ATOM 1471 O O . SER A 1 188 ? 39.063 -9.562 -40.061 1.00 37.84 188 SER A O 1
ATOM 1473 N N . LEU A 1 189 ? 37.681 -7.983 -40.861 1.00 48.31 189 LEU A N 1
ATOM 1474 C CA . LEU A 1 189 ? 37.222 -7.487 -39.566 1.00 48.31 189 LEU A CA 1
ATOM 1475 C C . LEU A 1 189 ? 35.827 -8.057 -39.293 1.00 48.31 189 LEU A C 1
ATOM 1477 O O . LEU A 1 189 ? 34.885 -7.742 -40.013 1.00 48.31 189 LEU A O 1
ATOM 1481 N N . SER A 1 190 ? 35.686 -8.907 -38.274 1.00 37.59 190 SER A N 1
ATOM 1482 C CA . SER A 1 190 ? 34.387 -9.386 -37.794 1.00 37.59 190 SER A CA 1
ATOM 1483 C C . SER A 1 190 ? 34.021 -8.682 -36.488 1.00 37.59 190 SER A C 1
ATOM 1485 O O . SER A 1 190 ? 34.820 -8.606 -35.556 1.00 37.59 190 SER A O 1
ATOM 1487 N N . LEU A 1 191 ? 32.801 -8.147 -36.407 1.00 43.41 191 LEU A N 1
ATOM 1488 C CA . LEU A 1 191 ? 32.232 -7.717 -35.133 1.00 43.41 191 LEU A CA 1
ATOM 1489 C C . LEU A 1 191 ? 31.581 -8.934 -34.474 1.00 43.41 191 LEU A C 1
ATOM 1491 O O . LEU A 1 191 ? 30.517 -9.377 -34.900 1.00 43.41 191 LEU A O 1
ATOM 1495 N N . GLU A 1 192 ? 32.200 -9.468 -33.425 1.00 32.50 192 GLU A N 1
ATOM 1496 C CA . GLU A 1 192 ? 31.560 -10.474 -32.577 1.00 32.50 192 GLU A CA 1
ATOM 1497 C C . GLU A 1 192 ? 30.801 -9.784 -31.437 1.00 32.50 192 GLU A C 1
ATOM 1499 O O . GLU A 1 192 ? 31.379 -9.309 -30.461 1.00 32.50 192 GLU A O 1
ATOM 1504 N N . GLY A 1 193 ? 29.476 -9.695 -31.576 1.00 35.59 193 GLY A N 1
ATOM 1505 C CA . GLY A 1 193 ? 28.594 -9.167 -30.537 1.00 35.59 193 GLY A CA 1
ATOM 1506 C C . GLY A 1 193 ? 27.150 -8.995 -31.006 1.00 35.59 193 GLY A C 1
ATOM 1507 O O . GLY A 1 193 ? 26.881 -8.742 -32.176 1.00 35.59 193 GLY A O 1
ATOM 1508 N N . THR A 1 194 ? 26.193 -9.122 -30.081 1.00 35.34 194 THR A N 1
ATOM 1509 C CA . THR A 1 194 ? 24.783 -8.788 -30.344 1.00 35.34 194 THR A CA 1
ATOM 1510 C C . THR A 1 194 ? 24.597 -7.284 -30.168 1.00 35.34 194 THR A C 1
ATOM 1512 O O . THR A 1 194 ? 24.392 -6.814 -29.051 1.00 35.34 194 THR A O 1
ATOM 1515 N N . VAL A 1 195 ? 24.684 -6.516 -31.253 1.00 41.09 195 VAL A N 1
ATOM 1516 C CA . VAL A 1 195 ? 24.335 -5.088 -31.252 1.00 41.09 195 VAL A CA 1
ATOM 1517 C C . VAL A 1 195 ? 23.239 -4.867 -32.289 1.00 41.09 195 VAL A C 1
ATOM 1519 O O . VAL A 1 195 ? 23.380 -5.260 -33.442 1.00 41.09 195 VAL A O 1
ATOM 1522 N N . ALA A 1 196 ? 22.112 -4.290 -31.871 1.00 36.84 196 ALA A N 1
ATOM 1523 C CA . ALA A 1 196 ? 21.045 -3.901 -32.785 1.00 36.84 196 ALA A CA 1
ATOM 1524 C C . ALA A 1 196 ? 21.414 -2.558 -33.431 1.00 36.84 196 ALA A C 1
ATOM 1526 O O . ALA A 1 196 ? 21.580 -1.567 -32.720 1.00 36.84 196 ALA A O 1
ATOM 1527 N N . TYR A 1 197 ? 21.551 -2.531 -34.756 1.00 46.47 197 TYR A N 1
ATOM 1528 C CA . TYR A 1 197 ? 21.874 -1.320 -35.514 1.00 46.47 197 TYR A CA 1
ATOM 1529 C C . TYR A 1 197 ? 20.598 -0.642 -36.038 1.00 46.47 197 TYR A C 1
ATOM 1531 O O . TYR A 1 197 ? 19.645 -1.320 -36.428 1.00 46.47 197 TYR A O 1
ATOM 1539 N N . SER A 1 198 ? 20.582 0.692 -36.070 1.00 38.88 198 SER A N 1
ATOM 1540 C CA . SER A 1 198 ? 19.533 1.501 -36.708 1.00 38.88 198 SER A CA 1
ATOM 1541 C C . SER A 1 198 ? 20.098 2.301 -37.886 1.00 38.88 198 SER A C 1
ATOM 1543 O O . SER A 1 198 ? 21.276 2.649 -37.885 1.00 38.88 198 SER A O 1
ATOM 1545 N N . SER A 1 199 ? 19.254 2.625 -38.873 1.00 36.12 199 SER A N 1
ATOM 1546 C CA . SER A 1 199 ? 19.619 3.508 -39.995 1.00 36.12 199 SER A CA 1
ATOM 1547 C C . SER A 1 199 ? 20.180 4.844 -39.483 1.00 36.12 199 SER A C 1
ATOM 1549 O O . SER A 1 199 ? 19.656 5.406 -38.517 1.00 36.12 199 SER A O 1
ATOM 1551 N N . GLY A 1 200 ? 21.265 5.323 -40.100 1.00 36.50 200 GLY A N 1
ATOM 1552 C CA . GLY A 1 200 ? 21.961 6.554 -39.702 1.00 36.50 200 GLY A CA 1
ATOM 1553 C C . GLY A 1 200 ? 23.060 6.376 -38.646 1.00 36.50 200 GLY A C 1
ATOM 1554 O O . GLY A 1 200 ? 23.521 7.364 -38.079 1.00 36.50 200 GLY A O 1
ATOM 1555 N N . MET A 1 201 ? 23.488 5.141 -38.361 1.00 45.19 201 MET A N 1
ATOM 1556 C CA . MET A 1 201 ? 24.669 4.886 -37.530 1.00 45.19 201 MET A CA 1
ATOM 1557 C C . MET A 1 201 ? 25.971 5.079 -38.317 1.00 45.19 201 MET A C 1
ATOM 1559 O O . MET A 1 201 ? 26.083 4.672 -39.473 1.00 45.19 201 MET A O 1
ATOM 1563 N N . THR A 1 202 ? 26.970 5.646 -37.641 1.00 43.38 202 THR A N 1
ATOM 1564 C CA . THR A 1 202 ? 28.334 5.826 -38.146 1.00 43.38 202 THR A CA 1
ATOM 1565 C C . THR A 1 202 ? 29.261 4.813 -37.489 1.00 43.38 202 THR A C 1
ATOM 1567 O O . THR A 1 202 ? 29.357 4.765 -36.262 1.00 43.38 202 THR A O 1
ATOM 1570 N N . ILE A 1 203 ? 29.962 4.022 -38.299 1.00 49.22 203 ILE A N 1
ATOM 1571 C CA . ILE A 1 203 ? 31.087 3.200 -37.840 1.00 49.22 203 ILE A CA 1
ATOM 1572 C C . ILE A 1 203 ? 32.367 3.941 -38.199 1.00 49.22 203 ILE A C 1
ATOM 1574 O O . ILE A 1 203 ? 32.617 4.197 -39.377 1.00 49.22 203 ILE A O 1
ATOM 1578 N N . THR A 1 204 ? 33.154 4.289 -37.182 1.00 47.12 204 THR A N 1
ATOM 1579 C CA . THR A 1 204 ? 34.451 4.949 -37.345 1.00 47.12 204 THR A CA 1
ATOM 1580 C C . THR A 1 204 ? 35.561 3.917 -37.239 1.00 47.12 204 THR A C 1
ATOM 1582 O O . THR A 1 204 ? 35.750 3.333 -36.176 1.00 47.12 204 THR A O 1
ATOM 1585 N N . ILE A 1 205 ? 36.297 3.707 -38.328 1.00 50.06 205 ILE A N 1
ATOM 1586 C CA . ILE A 1 205 ? 37.535 2.921 -38.320 1.00 50.06 205 ILE A CA 1
ATOM 1587 C C . ILE A 1 205 ? 38.695 3.912 -38.322 1.00 50.06 205 ILE A C 1
ATOM 1589 O O . ILE A 1 205 ? 38.837 4.700 -39.257 1.00 50.06 205 ILE A O 1
ATOM 1593 N N . THR A 1 206 ? 39.509 3.882 -37.271 1.00 43.66 206 THR A N 1
ATOM 1594 C CA . THR A 1 206 ? 40.725 4.693 -37.166 1.00 43.66 206 THR A CA 1
ATOM 1595 C C . THR A 1 206 ? 41.921 3.793 -37.414 1.00 43.66 206 THR A C 1
ATOM 1597 O O . THR A 1 206 ? 42.117 2.829 -36.676 1.00 43.66 206 THR A O 1
ATOM 1600 N N . ASN A 1 207 ? 42.712 4.093 -38.443 1.00 42.25 207 ASN A N 1
ATOM 1601 C CA . ASN A 1 207 ? 43.987 3.426 -38.664 1.00 42.25 207 ASN A CA 1
ATOM 1602 C C . ASN A 1 207 ? 45.134 4.357 -38.260 1.00 42.25 207 ASN A C 1
ATOM 1604 O O . ASN A 1 207 ? 45.194 5.505 -38.690 1.00 42.25 207 ASN A O 1
ATOM 1608 N N . ASN A 1 208 ? 46.068 3.843 -37.463 1.00 38.28 208 ASN A N 1
ATOM 1609 C CA . ASN A 1 208 ? 47.261 4.580 -37.043 1.00 38.28 208 ASN A CA 1
ATOM 1610 C C . ASN A 1 208 ? 48.461 4.362 -37.986 1.00 38.28 208 ASN A C 1
ATOM 1612 O O . ASN A 1 208 ? 49.560 4.813 -37.680 1.00 38.28 208 ASN A O 1
ATOM 1616 N N . ASN A 1 209 ? 48.263 3.670 -39.113 1.00 40.28 209 ASN A N 1
ATOM 1617 C CA . ASN A 1 209 ? 49.274 3.425 -40.141 1.00 40.28 209 ASN A CA 1
ATOM 1618 C C . ASN A 1 209 ? 48.827 4.005 -41.493 1.00 40.28 209 ASN A C 1
ATOM 1620 O O . ASN A 1 209 ? 47.638 4.000 -41.804 1.00 40.28 209 ASN A O 1
ATOM 1624 N N . THR A 1 210 ? 49.773 4.445 -42.322 1.00 41.66 210 THR A N 1
ATOM 1625 C CA . THR A 1 210 ? 49.493 4.895 -43.696 1.00 41.66 210 THR A CA 1
ATOM 1626 C C . THR A 1 210 ? 49.138 3.699 -44.586 1.00 41.66 210 THR A C 1
ATOM 1628 O O . THR A 1 210 ? 49.914 2.744 -44.661 1.00 41.66 210 THR A O 1
ATOM 1631 N N . ILE A 1 211 ? 47.980 3.734 -45.257 1.00 47.69 211 ILE A N 1
ATOM 1632 C CA . ILE A 1 211 ? 47.588 2.737 -46.268 1.00 47.69 211 ILE A CA 1
ATOM 1633 C C . ILE A 1 211 ? 47.796 3.362 -47.646 1.00 47.69 211 ILE A C 1
ATOM 1635 O O . ILE A 1 211 ? 47.161 4.356 -47.978 1.00 47.69 211 ILE A O 1
ATOM 1639 N N . TYR A 1 212 ? 48.668 2.768 -48.460 1.00 42.00 212 TYR A N 1
ATOM 1640 C CA . TYR A 1 212 ? 49.025 3.296 -49.782 1.00 42.00 212 TYR A CA 1
ATOM 1641 C C . TYR A 1 212 ? 48.129 2.784 -50.931 1.00 42.00 212 TYR A C 1
ATOM 1643 O O . TYR A 1 212 ? 48.429 3.061 -52.090 1.00 42.00 212 TYR A O 1
ATOM 1651 N N . GLU A 1 213 ? 47.040 2.057 -50.641 1.00 47.12 213 GLU A N 1
ATOM 1652 C CA . GLU A 1 213 ? 46.255 1.309 -51.643 1.00 47.12 213 GLU A CA 1
ATOM 1653 C C . GLU A 1 213 ? 44.723 1.413 -51.493 1.00 47.12 213 GLU A C 1
ATOM 1655 O O . GLU A 1 213 ? 44.202 2.057 -50.579 1.00 47.12 213 GLU A O 1
ATOM 1660 N N . GLU A 1 214 ? 43.990 0.818 -52.447 1.00 50.56 214 GLU A N 1
ATOM 1661 C CA . GLU A 1 214 ? 42.533 0.919 -52.576 1.00 50.56 214 GLU A CA 1
ATOM 1662 C C . GLU A 1 214 ? 41.798 0.154 -51.460 1.00 50.56 214 GLU A C 1
ATOM 1664 O O . GLU A 1 214 ? 41.916 -1.064 -51.306 1.00 50.56 214 GLU A O 1
ATOM 1669 N N . ILE A 1 215 ? 40.989 0.882 -50.686 1.00 51.56 215 ILE A N 1
ATOM 1670 C CA . ILE A 1 215 ? 40.168 0.328 -49.605 1.00 51.56 215 ILE A CA 1
ATOM 1671 C C . ILE A 1 215 ? 38.739 0.133 -50.099 1.00 51.56 215 ILE A C 1
ATOM 1673 O O . ILE A 1 215 ? 38.114 1.062 -50.628 1.00 51.56 215 ILE A O 1
ATOM 1677 N N . TYR A 1 216 ? 38.214 -1.070 -49.871 1.00 50.94 216 TYR A N 1
ATOM 1678 C CA . TYR A 1 216 ? 36.846 -1.445 -50.195 1.00 50.94 216 TYR A CA 1
ATOM 1679 C C . TYR A 1 216 ? 36.045 -1.744 -48.929 1.00 50.94 216 TYR A C 1
ATOM 1681 O O . TYR A 1 216 ? 36.499 -2.469 -48.042 1.00 50.94 216 TYR A O 1
ATOM 1689 N N . VAL A 1 217 ? 34.814 -1.237 -48.881 1.00 54.94 217 VAL A N 1
ATOM 1690 C CA . VAL A 1 217 ? 33.814 -1.555 -47.853 1.00 54.94 217 VAL A CA 1
ATOM 1691 C C . VAL A 1 217 ? 32.601 -2.144 -48.553 1.00 54.94 217 VAL A C 1
ATOM 1693 O O . VAL A 1 217 ? 32.027 -1.494 -49.427 1.00 54.94 217 VAL A O 1
ATOM 1696 N N . ASN A 1 218 ? 32.227 -3.382 -48.212 1.00 52.84 218 ASN A N 1
ATOM 1697 C CA . ASN A 1 218 ? 31.134 -4.108 -48.878 1.00 52.84 218 ASN A CA 1
ATOM 1698 C C . ASN A 1 218 ? 31.231 -4.057 -50.423 1.00 52.84 218 ASN A C 1
ATOM 1700 O O . ASN A 1 218 ? 30.230 -3.914 -51.120 1.00 52.84 218 ASN A O 1
ATOM 1704 N N . GLY A 1 219 ? 32.454 -4.115 -50.966 1.00 50.44 219 GLY A N 1
ATOM 1705 C CA . GLY A 1 219 ? 32.719 -4.069 -52.410 1.00 50.44 219 GLY A CA 1
ATOM 1706 C C . GLY A 1 219 ? 32.727 -2.674 -53.052 1.00 50.44 219 GLY A C 1
ATOM 1707 O O . GLY A 1 219 ? 33.029 -2.570 -54.238 1.00 50.44 219 GLY A O 1
ATOM 1708 N N . THR A 1 220 ? 32.463 -1.599 -52.300 1.00 51.47 220 THR A N 1
ATOM 1709 C CA . THR A 1 220 ? 32.529 -0.211 -52.797 1.00 51.47 220 THR A CA 1
ATOM 1710 C C . THR A 1 220 ? 33.860 0.438 -52.421 1.00 51.47 220 THR A C 1
ATOM 1712 O O . THR A 1 220 ? 34.279 0.365 -51.266 1.00 51.47 220 THR A O 1
ATOM 1715 N N . ARG A 1 221 ? 34.530 1.079 -53.388 1.00 55.91 221 ARG A N 1
ATOM 1716 C CA . ARG A 1 221 ? 35.832 1.738 -53.193 1.00 55.91 221 ARG A CA 1
ATOM 1717 C C . ARG A 1 221 ? 35.676 3.101 -52.512 1.00 55.91 221 ARG A C 1
ATOM 1719 O O . ARG A 1 221 ? 34.889 3.914 -52.988 1.00 55.91 221 ARG A O 1
ATOM 1726 N N . ILE A 1 222 ? 36.447 3.371 -51.454 1.00 58.16 222 ILE A N 1
ATOM 1727 C CA . ILE A 1 222 ? 36.342 4.619 -50.659 1.00 58.16 222 ILE A CA 1
ATOM 1728 C C . ILE A 1 222 ? 37.535 5.594 -50.863 1.00 58.16 222 ILE A C 1
ATOM 1730 O O . ILE A 1 222 ? 37.472 6.737 -50.427 1.00 58.16 222 ILE A O 1
ATOM 1734 N N . ASN A 1 223 ? 38.539 5.222 -51.674 1.00 51.88 223 ASN A N 1
ATOM 1735 C CA . ASN A 1 223 ? 39.782 5.976 -51.970 1.00 51.88 223 ASN A CA 1
ATOM 1736 C C . ASN A 1 223 ? 40.734 6.165 -50.760 1.00 51.88 223 ASN A C 1
ATOM 1738 O O . ASN A 1 223 ? 40.404 5.791 -49.640 1.00 51.88 223 ASN A O 1
ATOM 1742 N N . THR A 1 224 ? 41.958 6.635 -51.046 1.00 49.50 224 THR A N 1
ATOM 1743 C CA . THR A 1 224 ? 43.158 6.634 -50.183 1.00 49.50 224 THR A CA 1
ATOM 1744 C C . THR A 1 224 ? 42.960 7.353 -48.845 1.00 49.50 224 THR A C 1
ATOM 1746 O O . THR A 1 224 ? 42.276 8.372 -48.792 1.00 49.50 224 THR A O 1
ATOM 1749 N N . ILE A 1 225 ? 43.579 6.827 -47.782 1.00 50.47 225 ILE A N 1
ATOM 1750 C CA . ILE A 1 225 ? 43.414 7.279 -46.392 1.00 50.47 225 ILE A CA 1
ATOM 1751 C C . ILE A 1 225 ? 44.788 7.535 -45.786 1.00 50.47 225 ILE A C 1
ATOM 1753 O O . ILE A 1 225 ? 45.595 6.605 -45.676 1.00 50.47 225 ILE A O 1
ATOM 1757 N N . ASP A 1 226 ? 45.038 8.774 -45.373 1.00 42.69 226 ASP A N 1
ATOM 1758 C CA . ASP A 1 226 ? 46.288 9.175 -44.739 1.00 42.69 226 ASP A CA 1
ATOM 1759 C C . ASP A 1 226 ? 46.272 8.876 -43.229 1.00 42.69 226 ASP A C 1
ATOM 1761 O O . ASP A 1 226 ? 45.237 8.607 -42.612 1.00 42.69 226 ASP A O 1
ATOM 1765 N N . SER A 1 227 ? 47.448 8.881 -42.590 1.00 37.84 227 SER A N 1
ATOM 1766 C CA . SER A 1 227 ? 47.525 8.610 -41.150 1.00 37.84 227 SER A CA 1
ATOM 1767 C C . SER A 1 227 ? 46.771 9.684 -40.357 1.00 37.84 227 SER A C 1
ATOM 1769 O O . SER A 1 227 ? 47.091 10.868 -40.472 1.00 37.84 227 SER A O 1
ATOM 1771 N N . GLY A 1 228 ? 45.832 9.270 -39.506 1.00 37.06 228 GLY A N 1
ATOM 1772 C CA . GLY A 1 228 ? 44.982 10.183 -38.732 1.00 37.06 228 GLY A CA 1
ATOM 1773 C C . GLY A 1 228 ? 43.613 10.449 -39.360 1.00 37.06 228 GLY A C 1
ATOM 1774 O O . GLY A 1 228 ? 42.756 11.031 -38.695 1.00 37.06 228 GLY A O 1
ATOM 1775 N N . ASP A 1 229 ? 43.375 9.968 -40.580 1.00 41.34 229 ASP A N 1
ATOM 1776 C CA . ASP A 1 229 ? 42.053 9.995 -41.189 1.00 41.34 229 ASP A CA 1
ATOM 1777 C C . ASP A 1 229 ? 41.128 8.943 -40.561 1.00 41.34 229 ASP A C 1
ATOM 1779 O O . ASP A 1 229 ? 41.545 7.924 -39.999 1.00 41.34 229 ASP A O 1
ATOM 1783 N N . SER A 1 230 ? 39.826 9.195 -40.664 1.00 46.03 230 SER A N 1
ATOM 1784 C CA . SER A 1 230 ? 38.793 8.288 -40.173 1.00 46.03 230 SER A CA 1
ATOM 1785 C C . SER A 1 230 ? 37.802 7.970 -41.284 1.00 46.03 230 SER A C 1
ATOM 1787 O O . SER A 1 230 ? 37.299 8.875 -41.951 1.00 46.03 230 SER A O 1
ATOM 1789 N N . ILE A 1 231 ? 37.506 6.684 -41.483 1.00 50.94 231 ILE A N 1
ATOM 1790 C CA . ILE A 1 231 ? 36.427 6.270 -42.387 1.00 50.94 231 ILE A CA 1
ATOM 1791 C C . ILE A 1 231 ? 35.136 6.283 -41.598 1.00 50.94 231 ILE A C 1
ATOM 1793 O O . ILE A 1 231 ? 35.023 5.578 -40.597 1.00 50.94 231 ILE A O 1
ATOM 1797 N N . THR A 1 232 ? 34.160 7.039 -42.086 1.00 47.97 232 THR A N 1
ATOM 1798 C CA . THR A 1 232 ? 32.771 6.945 -41.644 1.00 47.97 232 THR A CA 1
ATOM 1799 C C . THR A 1 232 ? 32.015 6.072 -42.632 1.00 47.97 232 THR A C 1
ATOM 1801 O O . THR A 1 232 ? 31.778 6.478 -43.767 1.00 47.97 232 THR A O 1
ATOM 1804 N N . ILE A 1 233 ? 31.640 4.868 -42.205 1.00 50.47 233 ILE A N 1
ATOM 1805 C CA . ILE A 1 233 ? 30.721 4.022 -42.970 1.00 50.47 233 ILE A CA 1
ATOM 1806 C C . ILE A 1 233 ? 29.309 4.371 -42.504 1.00 50.47 233 ILE A C 1
ATOM 1808 O O . ILE A 1 233 ? 28.956 4.103 -41.352 1.00 50.47 233 ILE A O 1
ATOM 1812 N N . ASN A 1 234 ? 28.523 4.979 -43.394 1.00 45.69 234 ASN A N 1
ATOM 1813 C CA . ASN A 1 234 ? 27.086 5.117 -43.199 1.00 45.69 234 ASN A CA 1
ATOM 1814 C C . ASN A 1 234 ? 26.437 3.781 -43.544 1.00 45.69 234 ASN A C 1
ATOM 1816 O O . ASN A 1 234 ? 26.576 3.271 -44.655 1.00 45.69 234 ASN A O 1
ATOM 1820 N N . VAL A 1 235 ? 25.781 3.182 -42.558 1.00 46.50 235 VAL A N 1
ATOM 1821 C CA . VAL A 1 235 ? 25.035 1.946 -42.766 1.00 46.50 235 VAL A CA 1
ATOM 1822 C C . VAL A 1 235 ? 23.669 2.329 -43.332 1.00 46.50 235 VAL A C 1
ATOM 1824 O O . VAL A 1 235 ? 22.770 2.727 -42.585 1.00 46.50 235 VAL A O 1
ATOM 1827 N N . ASP A 1 236 ? 23.549 2.259 -44.658 1.00 38.47 236 ASP A N 1
ATOM 1828 C CA . ASP A 1 236 ? 22.327 2.638 -45.376 1.00 38.47 236 ASP A CA 1
ATOM 1829 C C . ASP A 1 236 ? 21.181 1.627 -45.156 1.00 38.47 236 ASP A C 1
ATOM 1831 O O . ASP A 1 236 ? 20.017 2.022 -45.184 1.00 38.47 236 ASP A O 1
ATOM 1835 N N . ASP A 1 237 ? 21.496 0.365 -44.820 1.00 38.84 237 ASP A N 1
ATOM 1836 C CA . ASP A 1 237 ? 20.529 -0.728 -44.634 1.00 38.84 237 ASP A CA 1
ATOM 1837 C C . ASP A 1 237 ? 20.737 -1.549 -43.347 1.00 38.84 237 ASP A C 1
ATOM 1839 O O . ASP A 1 237 ? 21.840 -1.686 -42.821 1.00 38.84 237 ASP A O 1
ATOM 1843 N N . TYR A 1 238 ? 19.655 -2.153 -42.845 1.00 38.16 238 TYR A N 1
ATOM 1844 C CA . TYR A 1 238 ? 19.667 -3.028 -41.667 1.00 38.16 238 TYR A CA 1
ATOM 1845 C C . TYR A 1 238 ? 20.568 -4.260 -41.877 1.00 38.16 238 TYR A C 1
ATOM 1847 O O . TYR A 1 238 ? 20.259 -5.137 -42.684 1.00 38.16 238 TYR A O 1
ATOM 1855 N N . ILE A 1 239 ? 21.651 -4.369 -41.102 1.00 45.88 239 ILE A N 1
ATOM 1856 C CA . ILE A 1 239 ? 22.486 -5.576 -41.058 1.00 45.88 239 ILE A CA 1
ATOM 1857 C C . ILE A 1 239 ? 21.801 -6.597 -40.147 1.00 45.88 239 ILE A C 1
ATOM 1859 O O . ILE A 1 239 ? 21.586 -6.345 -38.959 1.00 45.88 239 ILE A O 1
ATOM 1863 N N . SER A 1 240 ? 21.444 -7.755 -40.705 1.00 36.62 240 SER A N 1
ATOM 1864 C CA . SER A 1 240 ? 20.811 -8.839 -39.955 1.00 36.62 240 SER A CA 1
ATOM 1865 C C . SER A 1 240 ? 21.698 -9.334 -38.805 1.00 36.62 240 SER A C 1
ATOM 1867 O O . SER A 1 240 ? 22.925 -9.280 -38.917 1.00 36.62 240 SER A O 1
ATOM 1869 N N . PRO A 1 241 ? 21.120 -9.896 -37.728 1.00 35.84 241 PRO A N 1
ATOM 1870 C CA . PRO A 1 241 ? 21.893 -10.512 -36.650 1.00 35.84 241 PRO A CA 1
ATOM 1871 C C . PRO A 1 241 ? 22.925 -11.523 -37.185 1.00 35.84 241 PRO A C 1
ATOM 1873 O O . PRO A 1 241 ? 22.565 -12.431 -37.931 1.00 35.84 241 PRO A O 1
ATOM 1876 N N . GLY A 1 242 ? 24.203 -11.347 -36.823 1.00 35.50 242 GLY A N 1
ATOM 1877 C CA . GLY A 1 242 ? 25.328 -12.156 -37.323 1.00 35.50 242 GLY A CA 1
ATOM 1878 C C . GLY A 1 242 ? 25.911 -11.710 -38.674 1.00 35.50 242 GLY A C 1
ATOM 1879 O O . GLY A 1 242 ? 26.825 -12.353 -39.185 1.00 35.50 242 GLY A O 1
ATOM 1880 N N . GLY A 1 243 ? 25.404 -10.623 -39.263 1.00 39.38 243 GLY A N 1
ATOM 1881 C CA . GLY A 1 243 ? 25.950 -10.039 -40.484 1.00 39.38 243 GLY A CA 1
ATOM 1882 C C . GLY A 1 243 ? 27.345 -9.456 -40.258 1.00 39.38 243 GLY A C 1
ATOM 1883 O O . GLY A 1 243 ? 27.628 -8.853 -39.225 1.00 39.38 243 GLY A O 1
ATOM 1884 N N . THR A 1 244 ? 28.234 -9.658 -41.225 1.00 43.25 244 THR A N 1
ATOM 1885 C CA . THR A 1 244 ? 29.624 -9.191 -41.168 1.00 43.25 244 THR A CA 1
ATOM 1886 C C . THR A 1 244 ? 29.788 -7.979 -42.079 1.00 43.25 244 THR A C 1
ATOM 1888 O O . THR A 1 244 ? 29.303 -7.996 -43.207 1.00 43.25 244 THR A O 1
ATOM 1891 N N . ILE A 1 245 ? 30.479 -6.937 -41.612 1.00 48.44 245 ILE A N 1
ATOM 1892 C CA . ILE A 1 245 ? 30.966 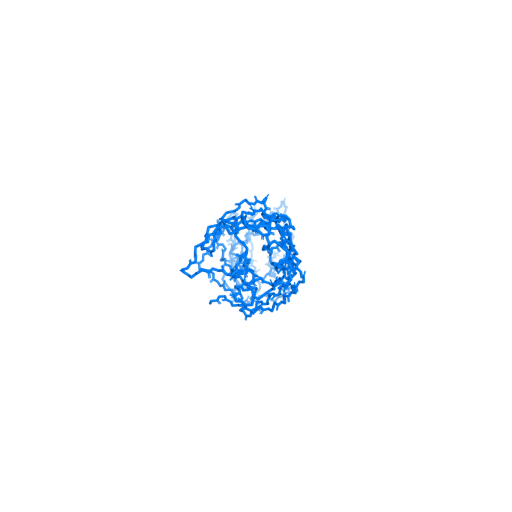-5.864 -42.487 1.00 48.44 245 ILE A CA 1
ATOM 1893 C C . ILE A 1 245 ? 32.383 -6.236 -42.886 1.00 48.44 245 ILE A C 1
ATOM 1895 O O . ILE A 1 245 ? 33.287 -6.221 -42.055 1.00 48.44 245 ILE A O 1
ATOM 1899 N N . THR A 1 246 ? 32.580 -6.574 -44.154 1.00 45.22 246 THR A N 1
ATOM 1900 C CA . THR A 1 246 ? 33.909 -6.902 -44.660 1.00 45.22 246 THR A CA 1
ATOM 1901 C C . THR A 1 246 ? 34.554 -5.639 -45.211 1.00 45.22 246 THR A C 1
ATOM 1903 O O . THR A 1 246 ? 34.100 -5.060 -46.201 1.00 45.22 246 THR A O 1
ATOM 1906 N N . VAL A 1 247 ? 35.628 -5.215 -44.552 1.00 49.06 247 VAL A N 1
ATOM 1907 C CA . VAL A 1 247 ? 36.555 -4.215 -45.079 1.00 49.06 247 VAL A CA 1
ATOM 1908 C C . VAL A 1 247 ? 37.724 -4.976 -45.670 1.00 49.06 247 VAL A C 1
ATOM 1910 O O . VAL A 1 247 ? 38.327 -5.779 -44.970 1.00 49.06 247 VAL A O 1
ATOM 1913 N N . THR A 1 248 ? 38.036 -4.757 -46.941 1.00 42.34 248 THR A N 1
ATOM 1914 C CA . THR A 1 248 ? 39.177 -5.398 -47.600 1.00 42.34 248 THR A CA 1
ATOM 1915 C C . THR A 1 248 ? 40.074 -4.315 -48.168 1.00 42.34 248 THR A C 1
ATOM 1917 O O . THR A 1 248 ? 39.652 -3.524 -49.010 1.00 42.34 248 THR A O 1
ATOM 1920 N N . ALA A 1 249 ? 41.318 -4.290 -47.703 1.00 40.94 249 ALA A N 1
ATOM 1921 C CA . ALA A 1 249 ? 42.405 -3.661 -48.433 1.00 40.94 249 ALA A CA 1
ATOM 1922 C C . ALA A 1 249 ? 43.024 -4.751 -49.311 1.00 40.94 249 ALA A C 1
ATOM 1924 O O . ALA A 1 249 ? 43.428 -5.796 -48.793 1.00 40.94 249 ALA A O 1
ATOM 1925 N N . MET A 1 250 ? 43.007 -4.546 -50.626 1.00 36.28 250 MET A N 1
ATOM 1926 C CA . MET A 1 250 ? 43.763 -5.381 -51.556 1.00 36.28 250 MET A CA 1
ATOM 1927 C C . MET A 1 250 ? 45.116 -4.714 -51.747 1.00 36.28 250 MET A C 1
ATOM 1929 O O . MET A 1 250 ? 45.162 -3.518 -52.009 1.00 36.28 250 MET A O 1
ATOM 1933 N N . PHE A 1 251 ? 46.177 -5.488 -51.549 1.00 34.00 251 PHE A N 1
ATOM 1934 C CA . PHE A 1 251 ? 47.555 -5.045 -51.715 1.00 34.00 251 PHE A CA 1
ATOM 1935 C C . PHE A 1 251 ? 48.118 -5.761 -52.945 1.00 34.00 251 PHE A C 1
ATOM 1937 O O . PHE A 1 251 ? 47.988 -6.990 -53.023 1.00 34.00 251 PHE A O 1
ATOM 1944 N N . ALA A 1 252 ? 48.669 -5.016 -53.902 1.00 35.34 252 ALA A N 1
ATOM 1945 C CA . ALA A 1 252 ? 49.309 -5.579 -55.095 1.00 35.34 252 ALA A CA 1
ATOM 1946 C C . ALA A 1 252 ? 50.705 -6.158 -54.804 1.00 35.34 252 ALA A C 1
ATOM 1948 O O . ALA A 1 252 ? 51.453 -5.584 -53.981 1.00 35.34 252 ALA A O 1
#

pLDDT: mean 72.47, std 23.61, range [32.5, 98.25]

Organism: NCBI:txid1123003

InterPro domains:
  IPR024519 Inverse autotransporter, beta-domain [PF11924] (2-156)
  IPR038177 Inverse autotransporter, beta-domain superfamily [G3DSA:2.40.160.160] (1-162)

Secondary structure (DSSP, 8-state):
---EEEEEEEEEETTEEEEEEEEEE-S--EEEEEE-TTSPEEEEEEPEEEEEEEEEEETTEEEEEEEEEEEEEE-SSSPPEEEEEEEEEEEEETTEEEEEEEEEESSS--EEEEEEEE-SSPPSS--TTGGGSGGGTTTTTT--GGGTTSPP-S--S--EEEEE----------------SPPPS-------S-----TT-EEEEE-SS-B-S-EEETTEE---B-TT-EEEEE--S-PPTT----EEE---

Radius of gyration: 34.4 Å; chains: 1; bounding box: 77×28×89 Å